Protein AF-A0A8B9Z9Q9-F1 (afdb_monomer_lite)

Radius of gyration: 29.56 Å; chains: 1; bounding box: 87×46×82 Å

InterPro domains:
  IPR001478 PDZ domain [PF00595] (10-84)
  IPR001478 PDZ domain [PS50106] (12-88)
  IPR001478 PDZ domain [SM00228] (15-88)
  IPR001781 Zinc finger, LIM-type [PF00412] (185-238)
  IPR001781 Zinc finger, LIM-type [PF00412] (244-293)
  IPR001781 Zinc finger, LIM-type [PS00478] (244-277)
  IPR001781 Zinc finger, LIM-type [PS50023] (183-241)
  IPR001781 Zinc finger, LIM-type [PS50023] (242-294)
  IPR001781 Zinc finger, LIM-type [SM00132] (184-235)
  IPR001781 Zinc finger, LIM-type [SM00132] (243-294)
  IPR036034 PDZ superfamily [G3DSA:2.30.42.10] (2-101)
  IPR036034 PDZ superfamily [SSF50156] (9-89)
  IPR050604 PDZ and LIM domain-containing [PTHR24214] (118-293)

Secondary structure (DSSP, 8-state):
-----EEEEEEESSSP-SEEEEEEGGGTEEEEEEEE-TTSHHHHTTPPTT-EEEEETTEE-TT--HHHHHHHHHH--SEEEEEEE----SS-PPPP-----------------------------S---GGGT-HHHHTT------B-EEEE-------S-GGGSSHHHHTTS----SSS-PPBBTTT-PBP-S--EEETTEEE-GGG-B-TTT--B-SSS--EEETTEEE-HHHHHHHHPPBPTTT--B--SEEEEETTEEEETTTSB-TTT--B--SSBEEEETTEEEES--

Foldseek 3Di:
DDDQDKDKFKQFAFDDQFFDWDDAVVRVGFIFTQDGHVVGRCVVRVNDHGKGFQDKPRHGRPHGGPVRSVVSQNVDGGMIMTITTDDPDPDDDDDDDDDDDDDDDDDDDDYDDDDDDDDDDDDDDPDDDPCVPDPVVVVVDDPDQFFKAKDWPPPPPPQVPPVPQPQQFPVQPDDPPDPDDQAAAPQPRDGDDGGWGDDPNHIHDQQRCAQPPPRDRPSHDGWDDDPNGIHDPVRVQLVPFFAAPQPRHGDHTMWMDTPNGIHHQQRQAAPVPSHRDHRAGWDDDPNHTHGPPD

Sequence (294 aa):
MGDMESYKVMLNGPAPWGFRLQGGKDFSMPLSISRLTPGGKAAQAGVGVGDWVLYIDGESTSSMTHIEAQNRIRACGDRLCLTLSRAQNHLGKPQKVSVLDPSPGAAMKTEPGLGPRTPPATPGPASRPPWAVDPSFAERYAPDKTSTVVSKHSQPATPTPMQNRSSIVQAAQQVPEGPGRTPLCYKCNKVIRGRYLVALGHYYHPEEFTCCQCRKVLDEGGFFEEKGSIFCPKCYDTRYAPSCAKCKKKITGEVMHALKMTWHVQCFTCAACKTPIRNRAFYMEEGQPYCERG

pLDDT: mean 71.25, std 22.67, range [23.67, 95.31]

Organism: NCBI:txid224669

Structure (mmCIF, N/CA/C/O backbone):
data_AF-A0A8B9Z9Q9-F1
#
_entry.id   AF-A0A8B9Z9Q9-F1
#
loop_
_atom_site.group_PDB
_atom_site.id
_atom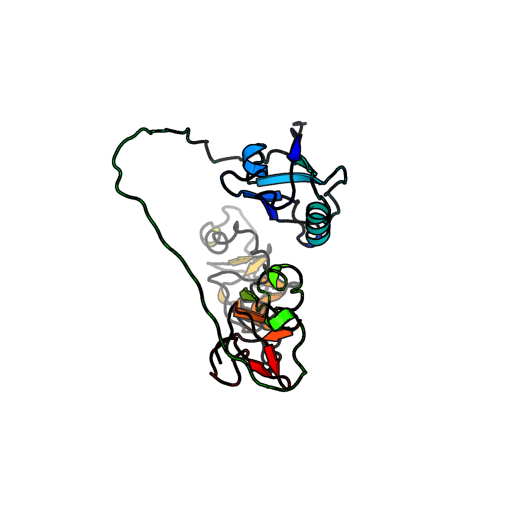_site.type_symbol
_atom_site.label_atom_id
_atom_site.label_alt_id
_atom_site.label_comp_id
_atom_site.label_asym_id
_atom_site.label_entity_id
_atom_site.label_seq_id
_atom_site.pdbx_PDB_ins_code
_atom_site.Cartn_x
_atom_site.Cartn_y
_atom_site.Cartn_z
_atom_site.occupancy
_atom_site.B_iso_or_equiv
_atom_site.auth_seq_id
_atom_site.auth_comp_id
_atom_site.auth_asym_id
_atom_site.auth_atom_id
_atom_site.pdbx_PDB_model_num
ATOM 1 N N . MET A 1 1 ? -3.752 23.718 -28.083 1.00 40.19 1 MET A N 1
ATOM 2 C CA . MET A 1 1 ? -3.800 23.474 -26.629 1.00 40.19 1 MET A CA 1
ATOM 3 C C . MET A 1 1 ? -5.231 23.090 -26.306 1.00 40.19 1 MET A C 1
ATOM 5 O O . MET A 1 1 ? -6.101 23.864 -26.659 1.00 40.19 1 MET A O 1
ATOM 9 N N . GLY A 1 2 ? -5.494 21.882 -25.804 1.00 45.91 2 GLY A N 1
ATOM 10 C CA . GLY A 1 2 ? -6.865 21.462 -25.492 1.00 45.91 2 GLY A CA 1
ATOM 11 C C . GLY A 1 2 ? -7.299 22.055 -24.157 1.00 45.91 2 GLY A C 1
ATOM 12 O O . GLY A 1 2 ? -6.654 21.786 -23.145 1.00 45.91 2 GLY A O 1
ATOM 13 N N . ASP A 1 3 ? -8.337 22.881 -24.166 1.00 52.62 3 ASP A N 1
ATOM 14 C CA . ASP A 1 3 ? -8.924 23.475 -22.971 1.00 52.62 3 ASP A CA 1
ATOM 15 C C . ASP A 1 3 ? -9.425 22.367 -22.032 1.00 52.62 3 ASP A C 1
ATOM 17 O O . ASP A 1 3 ? -10.285 21.562 -22.390 1.00 52.62 3 ASP A O 1
ATOM 21 N N . MET A 1 4 ? -8.858 22.284 -20.825 1.00 63.28 4 MET A N 1
ATOM 22 C CA . MET A 1 4 ? -9.420 21.451 -19.763 1.00 63.28 4 MET A CA 1
ATOM 23 C C . MET A 1 4 ? -10.774 22.044 -19.373 1.00 63.28 4 MET A C 1
ATOM 25 O O . MET A 1 4 ? -10.831 23.074 -18.700 1.00 63.28 4 MET A O 1
ATOM 29 N N . GLU A 1 5 ? -11.861 21.407 -19.800 1.00 79.19 5 GLU A N 1
ATOM 30 C CA . GLU A 1 5 ? -13.215 21.845 -19.472 1.00 79.19 5 GLU A CA 1
ATOM 31 C C . GLU A 1 5 ? -13.487 21.606 -17.978 1.00 79.19 5 GLU A C 1
ATOM 33 O O . GLU A 1 5 ? -13.833 20.507 -17.529 1.00 79.19 5 GLU A O 1
ATOM 38 N N . SER A 1 6 ? -13.255 22.654 -17.187 1.00 88.88 6 SER A N 1
ATOM 39 C CA . SER A 1 6 ? -13.612 22.676 -15.774 1.00 88.88 6 SER A CA 1
ATOM 40 C C . SER A 1 6 ? -15.068 23.096 -15.600 1.00 88.88 6 SER A C 1
ATOM 42 O O . SER A 1 6 ? -15.556 23.994 -16.285 1.00 88.88 6 SER A O 1
ATOM 44 N N . TYR A 1 7 ? -15.767 22.458 -14.671 1.00 91.31 7 TYR A N 1
ATOM 45 C CA . TYR A 1 7 ? -17.151 22.751 -14.341 1.00 91.31 7 TYR A CA 1
ATOM 46 C C . TYR A 1 7 ? -17.314 22.908 -12.829 1.00 91.31 7 TYR A C 1
ATOM 48 O O . TYR A 1 7 ? -16.598 22.306 -12.027 1.00 91.31 7 TYR A O 1
ATOM 56 N N . LYS A 1 8 ? -18.253 23.761 -12.428 1.00 92.56 8 LYS A N 1
ATOM 57 C CA . LYS A 1 8 ? -18.499 24.103 -11.027 1.00 92.56 8 LYS A CA 1
ATOM 58 C C . LYS A 1 8 ? -19.788 23.447 -10.554 1.00 92.56 8 LYS A C 1
ATOM 60 O O . LYS A 1 8 ? -20.816 23.571 -11.213 1.00 92.56 8 LYS A O 1
ATOM 65 N N . VAL A 1 9 ? -19.745 22.806 -9.392 1.00 93.56 9 VAL A N 1
ATOM 66 C CA . VAL A 1 9 ? -20.917 22.225 -8.729 1.00 93.56 9 VAL A CA 1
ATOM 67 C C . VAL A 1 9 ? -21.107 22.840 -7.351 1.00 93.56 9 VAL A C 1
ATOM 69 O O . VAL A 1 9 ? -20.148 23.098 -6.621 1.00 93.56 9 VAL A O 1
ATOM 72 N N . MET A 1 10 ? -22.366 23.070 -6.989 1.00 93.56 10 MET A N 1
ATOM 73 C CA . MET A 1 10 ? -22.757 23.483 -5.645 1.00 93.56 10 MET A CA 1
ATOM 74 C C . MET A 1 10 ? -23.620 22.391 -5.034 1.00 93.56 10 MET A C 1
ATOM 76 O O . MET A 1 10 ? -24.692 22.076 -5.547 1.00 93.56 10 MET A O 1
ATOM 80 N N . LEU A 1 11 ? -23.141 21.813 -3.939 1.00 92.25 11 LEU A N 1
ATOM 81 C CA . LEU A 1 11 ? -23.886 20.847 -3.149 1.00 92.25 11 LEU A CA 1
ATOM 82 C C . LEU A 1 11 ? -24.536 21.594 -1.988 1.00 92.25 11 LEU A C 1
ATOM 84 O O . LEU A 1 11 ? -23.838 22.241 -1.210 1.00 92.25 11 LEU A O 1
ATOM 88 N N . ASN A 1 12 ? -25.859 21.500 -1.881 1.00 91.19 12 ASN A N 1
ATOM 89 C CA . ASN A 1 12 ? -26.639 22.178 -0.847 1.00 91.19 12 ASN A CA 1
ATOM 90 C C . ASN A 1 12 ? -27.071 21.197 0.257 1.00 91.19 12 ASN A C 1
ATOM 92 O O . ASN A 1 12 ? -27.378 20.034 -0.015 1.00 91.19 12 ASN A O 1
ATOM 96 N N . GLY A 1 13 ? -27.149 21.692 1.489 1.00 88.06 13 GLY A N 1
ATOM 97 C CA . GLY A 1 13 ? -27.478 20.951 2.707 1.00 88.06 13 GLY A CA 1
ATOM 98 C C . GLY A 1 13 ? -26.240 20.414 3.435 1.00 88.06 13 GLY A C 1
ATOM 99 O O . GLY A 1 13 ? -25.170 20.368 2.848 1.00 88.06 13 GLY A O 1
ATOM 100 N N . PRO A 1 14 ? -26.367 19.956 4.689 1.00 88.19 14 PRO A N 1
ATOM 101 C CA . PRO A 1 14 ? -25.229 19.537 5.509 1.00 88.19 14 PRO A CA 1
ATOM 102 C C . PRO A 1 14 ? -24.546 18.269 4.984 1.00 88.19 14 PRO A C 1
ATOM 104 O O . PRO A 1 14 ? -25.145 17.491 4.239 1.00 88.19 14 PRO A O 1
ATOM 107 N N . ALA A 1 15 ? -23.309 17.996 5.403 1.00 84.69 15 ALA A N 1
ATOM 108 C CA . ALA A 1 15 ? -22.667 16.698 5.171 1.00 84.69 15 ALA A CA 1
ATOM 109 C C . ALA A 1 15 ? -23.578 15.521 5.627 1.00 84.69 15 ALA A C 1
ATOM 111 O O . ALA A 1 15 ? -24.349 15.678 6.574 1.00 84.69 15 ALA A O 1
ATOM 112 N N . PRO A 1 16 ? -23.516 14.330 4.994 1.00 90.06 16 PRO A N 1
ATOM 113 C CA . PRO A 1 16 ? -22.541 13.886 3.999 1.00 90.06 16 PRO A CA 1
ATOM 114 C C . PRO A 1 16 ? -22.845 14.359 2.570 1.00 90.06 16 PRO A C 1
ATOM 116 O O . PRO A 1 16 ? -23.989 14.395 2.111 1.00 90.06 16 PRO A O 1
ATOM 119 N N . TRP A 1 17 ? -21.771 14.658 1.837 1.00 92.00 17 TRP A N 1
ATOM 120 C CA . TRP A 1 17 ? -21.817 15.142 0.453 1.00 92.00 17 TRP A CA 1
ATOM 121 C C . TRP A 1 17 ? -21.962 14.027 -0.595 1.00 92.00 17 TRP A C 1
ATOM 123 O O . TRP A 1 17 ? -22.269 14.294 -1.754 1.00 92.00 17 TRP A O 1
ATOM 133 N N . GLY A 1 18 ? -21.784 12.764 -0.193 1.00 91.12 18 GLY A N 1
ATOM 134 C CA . GLY A 1 18 ? -22.018 11.603 -1.058 1.00 91.12 18 GLY A CA 1
ATOM 135 C C . GLY A 1 18 ? -20.891 11.298 -2.048 1.00 91.12 18 GLY A C 1
ATOM 136 O O . GLY A 1 18 ? -21.155 10.727 -3.103 1.00 91.12 18 GLY A O 1
ATOM 137 N N . PHE A 1 19 ? -19.647 11.661 -1.726 1.00 93.31 19 PHE A N 1
ATOM 138 C CA . PHE A 1 19 ? -18.464 11.311 -2.514 1.00 93.31 19 PHE A CA 1
ATOM 139 C C . PHE A 1 19 ? -17.268 10.968 -1.620 1.00 93.31 19 PHE A C 1
ATOM 141 O O . PHE A 1 19 ? -17.212 11.364 -0.455 1.00 93.31 19 PHE A O 1
ATOM 148 N N . ARG A 1 20 ? -16.295 10.239 -2.173 1.00 91.12 20 ARG A N 1
ATOM 149 C CA . ARG A 1 20 ? -15.019 9.932 -1.519 1.00 91.12 20 ARG A CA 1
ATOM 150 C C . ARG A 1 20 ? -13.868 10.563 -2.286 1.00 91.12 20 ARG A C 1
ATOM 152 O O . ARG A 1 20 ? -13.672 10.268 -3.463 1.00 91.12 20 ARG A O 1
ATOM 159 N N . LEU A 1 21 ? -13.077 11.362 -1.587 1.00 93.31 21 LEU A N 1
ATOM 160 C CA . LEU A 1 21 ? -11.879 12.001 -2.119 1.00 93.31 21 LEU A CA 1
ATOM 161 C C . LEU A 1 21 ? -10.673 11.046 -2.091 1.00 93.31 21 LEU A C 1
ATOM 163 O O . LEU A 1 21 ? -10.526 10.252 -1.159 1.00 93.31 21 LEU A O 1
ATOM 167 N N . GLN A 1 22 ? -9.802 11.149 -3.088 1.00 90.94 22 GLN A N 1
ATOM 168 C CA . GLN A 1 22 ? -8.505 10.476 -3.180 1.00 90.94 22 GLN A CA 1
ATOM 169 C C . GLN A 1 22 ? -7.445 11.467 -3.674 1.00 90.94 22 GLN A C 1
ATOM 171 O O . GLN A 1 22 ? -7.780 12.463 -4.306 1.00 90.94 22 GLN A O 1
ATOM 176 N N . GLY A 1 23 ? -6.172 11.186 -3.394 1.00 92.56 23 GLY A N 1
ATOM 177 C CA . GLY A 1 23 ? -5.051 12.030 -3.805 1.00 92.56 23 GLY A CA 1
ATOM 178 C C . GLY A 1 23 ? -4.790 13.163 -2.818 1.00 92.56 23 GLY A C 1
ATOM 179 O O . GLY A 1 23 ? -5.320 13.153 -1.709 1.00 92.56 23 GLY A O 1
ATOM 180 N N . GLY A 1 24 ? -3.957 14.114 -3.212 1.00 90.56 24 GLY A N 1
ATOM 181 C CA . GLY A 1 24 ? -3.396 15.143 -2.342 1.00 90.56 24 GLY A CA 1
ATOM 182 C C . GLY A 1 24 ? -1.895 15.275 -2.569 1.00 90.56 24 GLY A C 1
ATOM 183 O O . GLY A 1 24 ? -1.233 14.342 -3.037 1.00 90.56 24 GLY A O 1
ATOM 184 N N . LYS A 1 25 ? -1.346 16.440 -2.224 1.00 86.12 25 LYS A N 1
ATOM 185 C CA . LYS A 1 25 ? 0.089 16.725 -2.357 1.00 86.12 25 LYS A CA 1
ATOM 186 C C . LYS A 1 25 ? 0.967 15.733 -1.587 1.00 86.12 25 LYS A C 1
ATOM 188 O O . LYS A 1 25 ? 2.003 15.310 -2.086 1.00 86.12 25 LYS A O 1
ATOM 193 N N . ASP A 1 26 ? 0.517 15.317 -0.410 1.00 87.31 26 ASP A N 1
ATOM 194 C CA . ASP A 1 26 ? 1.119 14.284 0.442 1.00 87.31 26 ASP A CA 1
ATOM 195 C C . ASP A 1 26 ? 1.157 12.893 -0.210 1.00 87.31 26 ASP A C 1
ATOM 197 O O . ASP A 1 26 ? 2.010 12.076 0.127 1.00 87.31 26 ASP A O 1
ATOM 201 N N . PHE A 1 27 ? 0.293 12.646 -1.194 1.00 84.62 27 PHE A N 1
ATOM 202 C CA . PHE A 1 27 ? 0.269 11.417 -1.988 1.00 84.62 27 PHE A CA 1
ATOM 203 C C . PHE A 1 27 ? 0.890 11.580 -3.378 1.00 84.62 27 PHE A C 1
ATOM 205 O O . PHE A 1 27 ? 0.876 10.629 -4.155 1.00 84.62 27 PHE A O 1
ATOM 212 N N . SER A 1 28 ? 1.426 12.764 -3.708 1.00 86.69 28 SER A N 1
ATOM 213 C CA . SER A 1 28 ? 1.933 13.096 -5.050 1.00 86.69 28 SER A CA 1
ATOM 214 C C . SER A 1 28 ? 0.935 12.766 -6.175 1.00 86.69 28 SER A C 1
ATOM 216 O O . SER A 1 28 ? 1.322 12.384 -7.277 1.00 86.69 28 SER A O 1
ATOM 218 N N . MET A 1 29 ? -0.366 12.886 -5.892 1.00 83.12 29 MET A N 1
ATOM 219 C CA . MET A 1 29 ? -1.463 12.600 -6.820 1.00 83.12 29 MET A CA 1
ATOM 220 C C . MET A 1 29 ? -2.453 13.770 -6.817 1.00 83.12 29 MET A C 1
ATOM 222 O O . MET A 1 29 ? -2.698 14.337 -5.750 1.00 83.12 29 MET A O 1
ATOM 226 N N . PRO A 1 30 ? -3.069 14.124 -7.959 1.00 86.56 30 PRO A N 1
ATOM 227 C CA . PRO A 1 30 ? -4.103 15.151 -7.977 1.00 86.56 30 PRO A CA 1
ATOM 228 C C . PRO A 1 30 ? -5.304 14.720 -7.129 1.00 86.56 30 PRO A C 1
ATOM 230 O O . PRO A 1 30 ? -5.651 13.535 -7.060 1.00 86.56 30 PRO A O 1
ATOM 233 N N . LEU A 1 31 ? -5.946 15.691 -6.482 1.00 92.06 31 LEU A N 1
ATOM 234 C CA . LEU A 1 31 ? -7.174 15.441 -5.737 1.00 92.06 31 LEU A CA 1
ATOM 235 C C . LEU A 1 31 ? -8.280 15.045 -6.716 1.00 92.06 31 LEU A C 1
ATOM 237 O O . LEU A 1 31 ? -8.526 15.742 -7.694 1.00 92.06 31 LEU A O 1
ATOM 241 N N . SER A 1 32 ? -8.923 13.906 -6.479 1.00 93.00 32 SER A N 1
ATOM 242 C CA . SER A 1 32 ? -9.916 13.333 -7.391 1.00 93.00 32 SER A CA 1
ATOM 243 C C . SER A 1 32 ? -11.038 12.596 -6.664 1.00 93.00 32 SER A C 1
ATOM 245 O O . SER A 1 32 ? -10.906 12.173 -5.509 1.00 93.00 32 SER A O 1
ATOM 247 N N . ILE A 1 33 ? -12.172 12.444 -7.345 1.00 93.12 33 ILE A N 1
ATOM 248 C CA . ILE A 1 33 ? -13.343 11.735 -6.832 1.00 93.12 33 ILE A CA 1
ATOM 249 C C . ILE A 1 33 ? -13.178 10.232 -7.072 1.00 93.12 33 ILE A C 1
ATOM 251 O O . ILE A 1 33 ? -13.355 9.737 -8.176 1.00 93.12 33 ILE A O 1
ATOM 255 N N . SER A 1 34 ? -12.868 9.475 -6.024 1.00 90.75 34 SER A N 1
ATOM 256 C CA . SER A 1 34 ? -12.667 8.020 -6.121 1.00 90.75 34 SER A CA 1
ATOM 257 C C . SER A 1 34 ? -13.965 7.215 -6.175 1.00 90.75 34 SER A C 1
ATOM 259 O O . SER A 1 34 ? -14.005 6.142 -6.774 1.00 90.75 34 SER A O 1
ATOM 261 N N . ARG A 1 35 ? -15.024 7.690 -5.505 1.00 86.19 35 ARG A N 1
ATOM 262 C CA . ARG A 1 35 ? -16.334 7.026 -5.435 1.00 86.19 35 ARG A CA 1
ATOM 263 C C . ARG A 1 35 ? -17.444 8.035 -5.213 1.00 86.19 35 ARG A C 1
ATOM 265 O O . ARG A 1 35 ? -17.233 9.054 -4.558 1.00 86.19 35 ARG A O 1
ATOM 272 N N . LEU A 1 36 ? -18.635 7.670 -5.668 1.00 91.62 36 LEU A N 1
ATOM 273 C CA . LEU A 1 36 ? -19.879 8.381 -5.411 1.00 91.62 36 LEU A CA 1
ATOM 274 C C . LEU A 1 36 ? -20.880 7.448 -4.744 1.00 91.62 36 LEU A C 1
ATOM 276 O O . LEU A 1 36 ? -20.934 6.258 -5.057 1.00 91.62 36 LEU A O 1
ATOM 280 N N . THR A 1 37 ? -21.668 7.997 -3.829 1.00 89.62 37 THR A N 1
ATOM 281 C CA . THR A 1 37 ? -22.819 7.305 -3.254 1.00 89.62 37 THR A CA 1
ATOM 282 C C . THR A 1 37 ? -23.992 7.434 -4.229 1.00 89.62 37 THR A C 1
ATOM 284 O O . THR A 1 37 ? -24.372 8.568 -4.543 1.00 89.62 37 THR A O 1
ATOM 287 N N . PRO A 1 38 ? -24.586 6.324 -4.711 1.00 89.50 38 PRO A N 1
ATOM 288 C CA . PRO A 1 38 ? -25.772 6.376 -5.563 1.00 89.50 38 PRO A CA 1
ATOM 289 C C . PRO A 1 38 ? -26.899 7.171 -4.895 1.00 89.50 38 PRO A C 1
ATOM 291 O O . PRO A 1 38 ? -27.174 6.981 -3.713 1.00 89.50 38 PRO A O 1
ATOM 294 N N . GLY A 1 39 ? -27.511 8.101 -5.633 1.00 86.75 39 GLY A N 1
ATOM 295 C CA . GLY A 1 39 ? -28.548 8.995 -5.102 1.00 86.75 39 GLY A CA 1
ATOM 296 C C . GLY A 1 39 ? -28.053 10.071 -4.122 1.00 86.75 39 GLY A C 1
ATOM 297 O O . GLY A 1 39 ? -28.865 10.828 -3.603 1.00 86.75 39 GLY A O 1
ATOM 298 N N . GLY A 1 40 ? -26.744 10.170 -3.861 1.00 89.44 40 GLY A N 1
ATOM 299 C CA . GLY A 1 40 ? -26.163 11.210 -3.009 1.00 89.44 40 GLY A CA 1
ATOM 300 C C . GLY A 1 40 ? -26.075 12.576 -3.696 1.00 89.44 40 GLY A C 1
ATOM 301 O O . GLY A 1 40 ? -26.134 12.671 -4.921 1.00 89.44 40 GLY A O 1
ATOM 302 N N . LYS A 1 41 ? -25.854 13.637 -2.907 1.00 92.38 41 LYS A N 1
ATOM 303 C CA . LYS A 1 41 ? -25.800 15.032 -3.392 1.00 92.38 41 LYS A CA 1
ATOM 304 C C . LYS A 1 41 ? -24.811 15.225 -4.541 1.00 92.38 41 LYS A C 1
ATOM 306 O O . LYS A 1 41 ? -25.165 15.809 -5.556 1.00 92.38 41 LYS A O 1
ATOM 311 N N . ALA A 1 42 ? -23.593 14.701 -4.411 1.00 92.38 42 ALA A N 1
ATOM 312 C CA . ALA A 1 42 ? -22.590 14.789 -5.469 1.00 92.38 42 ALA A CA 1
ATOM 313 C C . ALA A 1 42 ? -23.015 14.069 -6.759 1.00 92.38 42 ALA A C 1
ATOM 315 O O . ALA A 1 42 ? -22.852 14.622 -7.841 1.00 92.38 42 ALA A O 1
ATOM 316 N N . ALA A 1 43 ? -23.619 12.881 -6.654 1.00 90.31 43 ALA A N 1
ATOM 317 C CA . ALA A 1 43 ? -24.122 12.155 -7.821 1.00 90.31 43 ALA A CA 1
ATOM 318 C C . ALA A 1 43 ? -25.281 12.907 -8.504 1.00 90.31 43 ALA A C 1
ATOM 320 O O . ALA A 1 43 ? -25.308 13.019 -9.725 1.00 90.31 43 ALA A O 1
ATOM 321 N N . GLN A 1 44 ? -26.204 13.472 -7.718 1.00 90.31 44 GLN A N 1
ATOM 322 C CA . GLN A 1 44 ? -27.310 14.299 -8.220 1.00 90.31 44 GLN A CA 1
ATOM 323 C C . GLN A 1 44 ? -26.826 15.610 -8.854 1.00 90.31 44 GLN A C 1
ATOM 325 O O . GLN A 1 44 ? -27.430 16.088 -9.808 1.00 90.31 44 GLN A O 1
ATOM 330 N N . ALA A 1 45 ? -25.715 16.164 -8.367 1.00 89.94 45 ALA A N 1
ATOM 331 C CA . ALA A 1 45 ? -25.070 17.344 -8.936 1.00 89.94 45 ALA A CA 1
ATOM 332 C C . ALA A 1 45 ? -24.219 17.045 -10.184 1.00 89.94 45 ALA A C 1
ATOM 334 O O . ALA A 1 45 ? -23.558 17.943 -10.701 1.00 89.94 45 ALA A O 1
ATOM 335 N N . GLY A 1 46 ? -24.213 15.797 -10.667 1.00 87.75 46 GLY A N 1
ATOM 336 C CA . GLY A 1 46 ? -23.499 15.408 -11.881 1.00 87.75 46 GLY A CA 1
ATOM 337 C C . GLY A 1 46 ? -21.988 15.260 -11.710 1.00 87.75 46 GLY A C 1
ATOM 338 O O . GLY A 1 46 ? -21.277 15.227 -12.712 1.00 87.75 46 GLY A O 1
ATOM 339 N N . VAL A 1 47 ? -21.497 15.153 -10.470 1.00 92.38 47 VAL A N 1
ATOM 340 C CA . VAL A 1 47 ? -20.095 14.807 -10.203 1.00 92.38 47 VAL A CA 1
ATOM 341 C C . VAL A 1 47 ? -19.819 13.413 -10.760 1.00 92.38 47 VAL A C 1
ATOM 343 O O . VAL A 1 47 ? -20.624 12.502 -10.567 1.00 92.38 47 VAL A O 1
ATOM 346 N N . GLY A 1 48 ? -18.691 13.233 -11.443 1.00 88.50 48 GLY A N 1
ATOM 347 C CA . GLY A 1 48 ? -18.227 11.951 -11.960 1.00 88.50 48 GLY A CA 1
ATOM 348 C C . GLY A 1 48 ? -17.173 11.296 -11.066 1.00 88.50 48 GLY A C 1
ATOM 349 O O . GLY A 1 48 ? -16.407 11.960 -10.367 1.00 88.50 48 GLY A O 1
ATOM 350 N N . VAL A 1 49 ? -17.107 9.962 -11.099 1.00 91.69 49 VAL A N 1
ATOM 351 C CA . VAL A 1 49 ? -15.952 9.232 -10.554 1.00 91.69 49 VAL A CA 1
ATOM 352 C C . VAL A 1 49 ? -14.764 9.437 -11.492 1.00 91.69 49 VAL A C 1
ATOM 354 O O . VAL A 1 49 ? -14.884 9.242 -12.697 1.00 91.69 49 VAL A O 1
ATOM 357 N N . GLY A 1 50 ? -13.618 9.800 -10.927 1.00 87.31 50 GLY A N 1
ATOM 358 C CA . GLY A 1 50 ? -12.391 10.128 -11.644 1.00 87.31 50 GLY A CA 1
ATOM 359 C C . GLY A 1 50 ? -12.166 11.627 -11.823 1.00 87.31 50 GLY A C 1
ATOM 360 O O . GLY A 1 50 ? -11.034 12.013 -12.091 1.00 87.31 50 GLY A O 1
ATOM 361 N N . ASP A 1 51 ? -13.184 12.467 -11.618 1.00 91.56 51 ASP A N 1
ATOM 362 C CA . ASP A 1 51 ? -13.058 13.913 -11.810 1.00 91.56 51 ASP A CA 1
ATOM 363 C C . ASP A 1 51 ? -12.030 14.527 -10.864 1.00 91.56 51 ASP A C 1
ATOM 365 O O . ASP A 1 51 ? -11.947 14.172 -9.683 1.00 91.56 51 ASP A O 1
ATOM 369 N N . TRP A 1 52 ? -11.238 15.454 -11.398 1.00 93.00 52 TRP A N 1
ATOM 370 C CA . TRP A 1 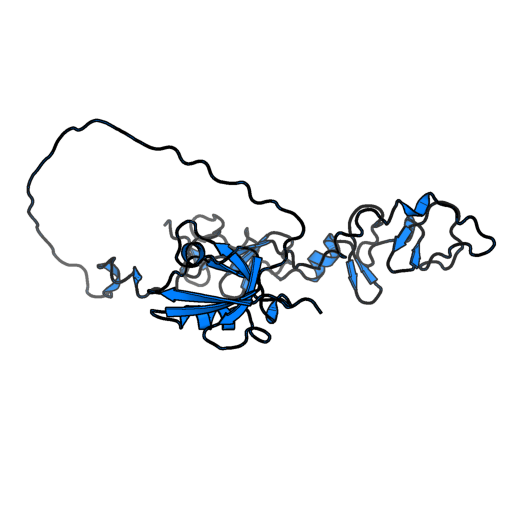52 ? -10.177 16.123 -10.656 1.00 93.00 52 TRP A CA 1
ATOM 371 C C . TRP A 1 52 ? -10.739 17.338 -9.945 1.00 93.00 52 TRP A C 1
ATOM 373 O O . TRP A 1 52 ? -11.341 18.206 -10.570 1.00 93.00 52 TRP A O 1
ATOM 383 N N . VAL A 1 53 ? -10.524 17.418 -8.639 1.00 94.62 53 VAL A N 1
ATOM 384 C CA . VAL A 1 53 ? -10.923 18.560 -7.826 1.00 94.62 53 VAL A CA 1
ATOM 385 C C . VAL A 1 53 ? -9.853 19.625 -7.960 1.00 94.62 53 VAL A C 1
ATOM 387 O O . VAL A 1 53 ? -8.746 19.432 -7.467 1.00 94.62 53 VAL A O 1
ATOM 390 N N . LEU A 1 54 ? -10.184 20.734 -8.620 1.00 93.12 54 LEU A N 1
ATOM 391 C CA . LEU A 1 54 ? -9.292 21.875 -8.832 1.00 93.12 54 LEU A CA 1
ATOM 392 C C . LEU A 1 54 ? -9.445 22.936 -7.738 1.00 93.12 54 LEU A C 1
ATOM 394 O O . LEU A 1 54 ? -8.460 23.547 -7.331 1.00 93.12 54 LEU A O 1
ATOM 398 N N . TYR A 1 55 ? -10.676 23.150 -7.261 1.00 94.38 55 TYR A N 1
ATOM 399 C CA . TYR A 1 55 ? -10.958 24.101 -6.186 1.00 94.38 55 TYR A CA 1
ATOM 400 C C . TYR A 1 55 ? -11.997 23.557 -5.206 1.00 94.38 55 TYR A C 1
ATOM 402 O O . TYR A 1 55 ? -12.988 22.949 -5.619 1.00 94.38 55 TYR A O 1
ATOM 410 N N . ILE A 1 56 ? -11.789 23.823 -3.916 1.00 95.12 56 ILE A N 1
ATOM 411 C CA . ILE A 1 56 ? -12.732 23.546 -2.826 1.00 95.12 56 ILE A CA 1
ATOM 412 C C . ILE A 1 56 ? -13.089 24.887 -2.188 1.00 95.12 56 ILE 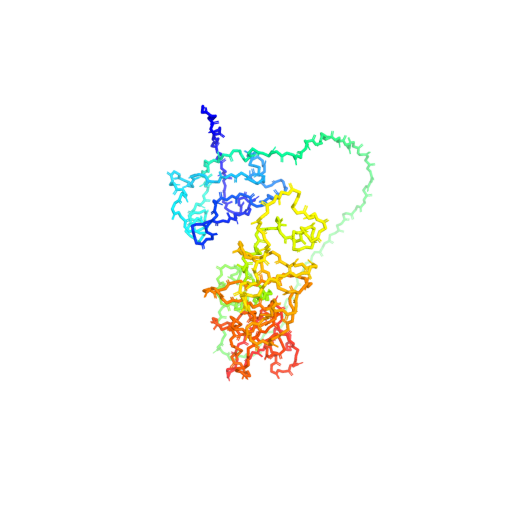A C 1
ATOM 414 O O . ILE A 1 56 ? -12.223 25.576 -1.665 1.00 95.12 56 ILE A O 1
ATOM 418 N N . ASP A 1 57 ? -14.358 25.269 -2.278 1.00 90.25 57 ASP A N 1
ATOM 419 C CA . ASP A 1 57 ? -14.908 26.535 -1.775 1.00 90.25 57 ASP A CA 1
ATOM 420 C C . ASP A 1 57 ? -14.138 27.794 -2.222 1.00 90.25 57 ASP A C 1
ATOM 422 O O . ASP A 1 57 ? -14.009 28.776 -1.500 1.00 90.25 57 ASP A O 1
ATOM 426 N N . GLY A 1 58 ? -13.608 27.757 -3.450 1.00 85.81 58 GLY A N 1
ATOM 427 C CA . GLY A 1 58 ? -12.828 28.849 -4.042 1.00 85.81 58 GLY A CA 1
ATOM 428 C C . GLY A 1 58 ? -11.321 28.783 -3.779 1.00 85.81 58 GLY A C 1
ATOM 429 O O . GLY A 1 58 ? -10.575 29.526 -4.412 1.00 85.81 58 GLY A O 1
ATOM 430 N N . GLU A 1 59 ? -10.844 27.866 -2.935 1.00 88.81 59 GLU A N 1
ATOM 431 C CA . GLU A 1 59 ? -9.412 27.650 -2.716 1.00 88.81 59 GLU A CA 1
ATOM 432 C C . GLU A 1 59 ? -8.842 26.598 -3.666 1.00 88.81 59 GLU A C 1
ATOM 434 O O . GLU A 1 59 ? -9.430 25.533 -3.858 1.00 88.81 59 GLU A O 1
ATOM 439 N N . SER A 1 60 ? -7.682 26.897 -4.255 1.00 90.69 60 SER A N 1
ATOM 440 C CA . SER A 1 60 ? -6.980 25.990 -5.168 1.00 90.69 60 SER A CA 1
ATOM 441 C C . SER A 1 60 ? -6.457 24.762 -4.431 1.00 90.69 60 SER A C 1
ATOM 443 O O . SER A 1 60 ? -5.730 24.876 -3.446 1.00 90.69 60 SER A O 1
ATOM 445 N N . THR A 1 61 ? -6.737 23.582 -4.971 1.00 91.94 61 THR A N 1
ATOM 446 C CA . THR A 1 61 ? -6.307 22.297 -4.405 1.00 91.94 61 THR A CA 1
ATOM 447 C C . THR A 1 61 ? -4.907 21.864 -4.839 1.00 91.94 61 THR A C 1
ATOM 449 O O . THR A 1 61 ? -4.388 20.879 -4.318 1.00 91.94 61 THR A O 1
ATOM 452 N N . SER A 1 62 ? -4.273 22.588 -5.768 1.00 86.12 62 SER A N 1
ATOM 453 C CA . SER A 1 62 ? -2.977 22.233 -6.375 1.00 86.12 62 SER A CA 1
ATOM 454 C C . SER A 1 62 ? -1.856 21.961 -5.365 1.00 86.12 62 SER A C 1
ATOM 456 O O . SER A 1 62 ? -1.011 21.096 -5.590 1.00 86.12 62 SER A O 1
ATOM 458 N N . SER A 1 63 ? -1.845 22.682 -4.243 1.00 85.25 63 SER A N 1
ATOM 459 C CA . SER A 1 63 ? -0.860 22.535 -3.171 1.00 85.25 63 SER A CA 1
ATOM 460 C C . SER A 1 63 ? -1.421 21.906 -1.893 1.00 85.25 63 SER A C 1
ATOM 462 O O . SER A 1 63 ? -0.657 21.728 -0.944 1.00 85.25 63 SER A O 1
ATOM 464 N N . MET A 1 64 ? -2.709 21.550 -1.868 1.00 88.88 64 MET A N 1
ATOM 465 C CA . MET A 1 64 ? -3.370 21.016 -0.680 1.00 88.88 64 MET A CA 1
ATOM 466 C C . MET A 1 64 ? -3.014 19.545 -0.453 1.00 88.88 64 MET A C 1
ATOM 468 O O . MET A 1 64 ? -3.034 18.710 -1.364 1.00 88.88 64 MET A O 1
ATOM 472 N N . THR A 1 65 ? -2.722 19.205 0.795 1.00 91.12 65 THR A N 1
ATOM 473 C CA . THR A 1 65 ? -2.652 17.819 1.262 1.00 91.12 65 THR A CA 1
ATOM 474 C C . THR A 1 65 ? -4.049 17.208 1.338 1.00 91.12 65 THR A C 1
ATOM 476 O O . THR A 1 65 ? -5.070 17.899 1.398 1.00 91.12 65 THR A O 1
ATOM 479 N N . HIS A 1 66 ? -4.113 15.884 1.376 1.00 88.69 66 HIS A N 1
ATOM 480 C CA . HIS A 1 66 ? -5.355 15.145 1.532 1.00 88.69 66 HIS A CA 1
ATOM 481 C C . HIS A 1 66 ? -6.110 15.546 2.799 1.00 88.69 66 HIS A C 1
ATOM 483 O O . HIS A 1 66 ? -7.329 15.714 2.770 1.00 88.69 66 HIS A O 1
ATOM 489 N N . ILE A 1 67 ? -5.384 15.716 3.909 1.00 90.19 67 ILE A N 1
ATOM 490 C CA . ILE A 1 67 ? -5.957 16.129 5.192 1.00 90.19 67 ILE A CA 1
ATOM 491 C C . ILE A 1 67 ? -6.542 17.540 5.099 1.00 90.19 67 ILE A C 1
ATOM 493 O O . ILE A 1 67 ? -7.663 17.756 5.553 1.00 90.19 67 ILE A O 1
ATOM 497 N N . GLU A 1 68 ? -5.840 18.486 4.472 1.00 90.62 68 GLU A N 1
ATOM 498 C CA . GLU A 1 68 ? -6.331 19.860 4.308 1.00 90.62 68 GLU A CA 1
ATOM 499 C C . GLU A 1 68 ? -7.590 19.896 3.445 1.00 90.62 68 GLU A C 1
ATOM 501 O O . GLU A 1 68 ? -8.572 20.541 3.811 1.00 90.62 68 GLU A O 1
ATOM 506 N N . ALA A 1 69 ? -7.603 19.143 2.343 1.00 92.75 69 ALA A N 1
ATOM 507 C CA . ALA A 1 69 ? -8.765 19.045 1.471 1.00 92.75 69 ALA A CA 1
ATOM 508 C C . ALA A 1 69 ? -9.977 18.442 2.200 1.00 92.75 69 ALA A C 1
ATOM 510 O O . ALA A 1 69 ? -11.085 18.972 2.108 1.00 92.75 69 ALA A O 1
ATOM 511 N N . GLN A 1 70 ? -9.778 17.377 2.986 1.00 91.69 70 GLN A N 1
ATOM 512 C CA . GLN A 1 70 ? -10.847 16.810 3.811 1.00 91.69 70 GLN A CA 1
ATOM 513 C C . GLN A 1 70 ? -11.343 17.790 4.877 1.00 91.69 70 GLN A C 1
ATOM 515 O O . GLN A 1 70 ? -12.553 17.912 5.061 1.00 91.69 70 GLN A O 1
ATOM 520 N N . ASN A 1 71 ? -10.438 18.477 5.574 1.00 91.31 71 ASN A N 1
ATOM 521 C CA . ASN A 1 71 ? -10.799 19.437 6.614 1.00 91.31 71 ASN A CA 1
ATOM 522 C C . ASN A 1 71 ? -11.599 20.604 6.033 1.00 91.31 71 ASN A C 1
ATOM 524 O O . ASN A 1 71 ? -12.611 20.980 6.615 1.00 91.31 71 ASN A O 1
ATOM 528 N N . ARG A 1 72 ? -11.223 21.105 4.850 1.00 91.00 72 ARG A N 1
ATOM 529 C CA . ARG A 1 72 ? -11.994 22.128 4.132 1.00 91.00 72 ARG A CA 1
ATOM 530 C C . ARG A 1 72 ? -13.394 21.650 3.763 1.00 91.00 72 ARG A C 1
ATOM 532 O O . ARG A 1 72 ? -14.360 22.330 4.074 1.00 91.00 72 ARG A O 1
ATOM 539 N N . ILE A 1 73 ? -13.523 20.450 3.197 1.00 92.25 73 ILE A N 1
ATOM 540 C CA . ILE A 1 73 ? -14.831 19.870 2.837 1.00 92.25 73 ILE A CA 1
ATOM 541 C C . ILE A 1 73 ? -15.728 19.655 4.067 1.00 92.25 73 ILE A C 1
ATOM 543 O O . ILE A 1 73 ? -16.950 19.768 3.969 1.00 92.25 73 ILE A O 1
ATOM 547 N N . ARG A 1 74 ? -15.142 19.313 5.220 1.00 86.88 74 ARG A N 1
ATOM 548 C CA . ARG A 1 74 ? -15.872 19.144 6.488 1.00 86.88 74 ARG A CA 1
ATOM 549 C C . ARG A 1 74 ? -16.233 20.474 7.147 1.00 86.88 74 ARG A C 1
ATOM 551 O O . ARG A 1 74 ? -17.231 20.523 7.853 1.00 86.88 74 ARG A O 1
ATOM 558 N N . ALA A 1 75 ? -15.427 21.514 6.942 1.00 87.75 75 ALA A N 1
ATOM 559 C CA . ALA A 1 75 ? -15.705 22.860 7.435 1.00 87.75 75 ALA A CA 1
ATOM 560 C C . ALA A 1 75 ? -16.885 23.512 6.696 1.00 87.75 75 ALA A C 1
ATOM 562 O O . ALA A 1 75 ? -17.540 24.394 7.247 1.00 87.75 75 ALA A O 1
ATOM 563 N N . CYS A 1 76 ? -17.188 23.059 5.476 1.00 86.44 76 CYS A N 1
ATOM 564 C CA . CYS A 1 76 ? -18.417 23.421 4.785 1.00 86.44 76 CYS A CA 1
ATOM 565 C C . CYS A 1 76 ? -19.630 22.877 5.558 1.00 86.44 76 CYS A C 1
ATOM 567 O O . CYS A 1 76 ? -19.812 21.665 5.669 1.00 86.44 76 CYS A O 1
ATOM 569 N N . GLY A 1 77 ? -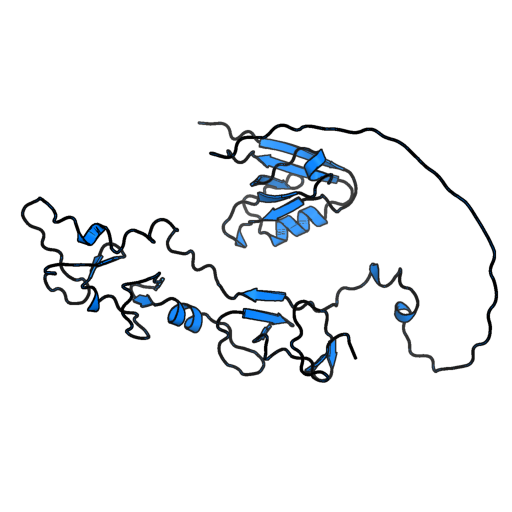20.447 23.788 6.093 1.00 85.81 77 GLY A N 1
ATOM 570 C CA . GLY A 1 77 ? -21.693 23.470 6.792 1.00 85.81 77 GLY A CA 1
ATOM 571 C C . GLY A 1 77 ? -22.803 23.119 5.807 1.00 85.81 77 GLY A C 1
ATOM 572 O O . GLY A 1 77 ? -22.904 21.984 5.358 1.00 85.81 77 GLY A O 1
ATOM 573 N N . ASP A 1 78 ? -23.615 24.106 5.434 1.00 90.12 78 ASP A N 1
ATOM 574 C CA . ASP A 1 78 ? -24.818 23.889 4.617 1.00 90.12 78 ASP A CA 1
ATOM 575 C C . ASP A 1 78 ? -24.585 23.952 3.108 1.00 90.12 78 ASP A C 1
ATOM 577 O O . ASP A 1 78 ? -25.504 23.714 2.321 1.00 90.12 78 ASP A O 1
ATOM 581 N N . ARG A 1 79 ? -23.375 24.304 2.670 1.00 91.50 79 ARG A N 1
ATOM 582 C CA . ARG A 1 79 ? -23.056 24.376 1.247 1.00 91.50 79 ARG A CA 1
ATOM 583 C C . ARG A 1 79 ? -21.593 24.071 0.990 1.00 91.50 79 ARG A C 1
ATOM 585 O O . ARG A 1 79 ? -20.723 24.636 1.642 1.00 91.50 79 ARG A O 1
ATOM 592 N N . LEU A 1 80 ? -21.342 23.227 -0.003 1.00 93.94 80 LEU A N 1
ATOM 593 C CA . LEU A 1 80 ? -20.009 22.920 -0.504 1.00 93.94 80 LEU A CA 1
ATOM 594 C C . LEU A 1 80 ? -19.933 23.272 -1.987 1.00 93.94 80 LEU A C 1
ATOM 596 O O . LEU A 1 80 ? -20.702 22.761 -2.803 1.00 93.94 80 LEU A O 1
ATOM 600 N N . CYS A 1 81 ? -18.977 24.123 -2.338 1.00 94.75 81 CYS A N 1
ATOM 601 C CA . CYS A 1 81 ? -18.679 24.474 -3.715 1.00 94.75 81 CYS A CA 1
ATOM 602 C C . CYS A 1 81 ? -17.428 23.728 -4.190 1.00 94.75 81 CYS A C 1
ATOM 604 O O . CYS A 1 81 ? -16.375 23.834 -3.567 1.00 94.75 81 CYS A O 1
ATOM 606 N N . LEU A 1 82 ? -17.515 23.012 -5.311 1.00 95.31 82 LEU A N 1
ATOM 607 C CA . LEU A 1 82 ? -16.369 22.346 -5.931 1.00 95.31 82 LEU A CA 1
ATOM 608 C C . LEU A 1 82 ? -16.221 22.809 -7.377 1.00 95.31 82 LEU A C 1
ATOM 610 O O . LEU A 1 82 ? -17.201 22.853 -8.120 1.00 95.31 82 LEU A O 1
ATOM 614 N N . THR A 1 83 ? -14.991 23.100 -7.785 1.00 94.12 83 THR A N 1
ATOM 615 C CA . THR A 1 83 ? -14.638 23.244 -9.201 1.00 94.12 83 THR A CA 1
ATOM 616 C C . THR A 1 83 ? -13.869 22.003 -9.610 1.00 94.12 83 THR A C 1
ATOM 618 O O . THR A 1 83 ? -12.824 21.693 -9.033 1.00 94.12 83 THR A O 1
ATOM 621 N N . LEU A 1 84 ? -14.411 21.281 -10.581 1.00 94.06 84 LEU A N 1
ATOM 622 C CA . LEU A 1 84 ? -13.944 19.978 -11.022 1.00 94.06 84 LEU A CA 1
ATOM 623 C C . LEU A 1 84 ? -13.505 20.046 -12.484 1.00 94.06 84 LEU A C 1
ATOM 625 O O . LEU A 1 84 ? -14.004 20.871 -13.238 1.00 94.06 84 LEU A O 1
ATOM 629 N N . SER A 1 85 ? -12.609 19.163 -12.903 1.00 91.88 85 SER A N 1
ATOM 630 C CA . SER A 1 85 ? -12.295 18.928 -14.312 1.00 91.88 85 SER A CA 1
ATOM 631 C C . SER A 1 85 ? -12.634 17.490 -14.670 1.00 91.88 85 SER A C 1
ATOM 633 O O . SER A 1 85 ? -12.318 16.567 -13.910 1.00 91.88 85 SER A O 1
ATOM 635 N N . ARG A 1 86 ? -13.294 17.308 -15.818 1.00 88.50 86 ARG A N 1
ATOM 636 C CA . ARG A 1 86 ? -13.621 15.982 -16.349 1.00 88.50 86 ARG A CA 1
ATOM 637 C C . ARG A 1 86 ? -12.314 15.246 -16.622 1.00 88.50 86 ARG A C 1
ATOM 639 O O . ARG A 1 86 ? -11.525 15.675 -17.463 1.00 88.50 86 ARG A O 1
ATOM 646 N N . ALA A 1 87 ? -12.090 14.117 -15.956 1.00 66.56 87 ALA A N 1
ATOM 647 C CA . ALA A 1 87 ? -11.004 13.240 -16.371 1.00 66.56 87 ALA A CA 1
ATOM 648 C C . ALA A 1 87 ? -11.342 12.703 -17.768 1.00 66.56 87 ALA A C 1
ATOM 650 O O . ALA A 1 87 ? -12.356 12.027 -17.956 1.00 66.56 87 ALA A O 1
ATOM 651 N N . GLN A 1 88 ? -10.521 13.034 -18.766 1.00 56.09 88 GLN A N 1
ATOM 652 C CA . GLN A 1 88 ? -10.678 12.521 -20.122 1.00 56.09 88 GLN A CA 1
ATOM 653 C C . GLN A 1 88 ? -10.382 11.014 -20.110 1.00 56.09 88 GLN A C 1
ATOM 655 O O . GLN A 1 88 ? -9.249 10.571 -20.275 1.00 56.09 88 GLN A O 1
ATOM 660 N N . ASN A 1 89 ? -11.420 10.219 -19.847 1.00 43.91 89 ASN A N 1
ATOM 661 C CA . ASN A 1 89 ? -11.382 8.768 -19.933 1.00 43.91 89 ASN A CA 1
ATOM 662 C C . ASN A 1 89 ? -11.175 8.373 -21.398 1.00 43.91 89 ASN A C 1
ATOM 664 O O . ASN A 1 89 ? -12.130 8.270 -22.170 1.00 43.91 89 ASN A O 1
ATOM 668 N N . HIS A 1 90 ? -9.936 8.064 -21.776 1.00 41.22 90 HIS A N 1
ATOM 669 C CA . HIS A 1 90 ? -9.754 7.042 -22.792 1.00 41.22 90 HIS A CA 1
ATOM 670 C C . HIS A 1 90 ? -10.171 5.692 -22.190 1.00 41.22 90 HIS A C 1
ATOM 672 O O . HIS A 1 90 ? -9.480 5.116 -21.356 1.00 41.22 90 HIS A O 1
ATOM 678 N N . LEU A 1 91 ? -11.308 5.214 -22.704 1.00 35.97 91 LEU A N 1
ATOM 679 C CA . LEU A 1 91 ? -11.828 3.844 -22.699 1.00 35.97 91 LEU A CA 1
ATOM 680 C C . LEU A 1 91 ? -12.703 3.383 -21.515 1.00 35.97 91 LEU A C 1
ATOM 682 O O . LEU A 1 91 ? -12.288 2.663 -20.615 1.00 35.97 91 LEU A O 1
ATOM 686 N N . GLY A 1 92 ? -13.998 3.679 -21.649 1.00 27.31 92 GLY A N 1
ATOM 687 C CA . GLY A 1 92 ? -15.090 2.965 -20.986 1.00 27.31 92 GLY A CA 1
ATOM 688 C C . GLY A 1 92 ? -16.436 3.579 -21.357 1.00 27.31 92 GLY A C 1
ATOM 689 O O . GLY A 1 92 ? -16.873 4.531 -20.724 1.00 27.31 92 GLY A O 1
ATOM 690 N N . LYS A 1 93 ? -17.053 3.090 -22.439 1.00 28.83 93 LYS A N 1
ATOM 691 C CA . LYS A 1 93 ? -18.314 3.598 -23.011 1.00 28.83 93 LYS A CA 1
ATOM 692 C C . LYS A 1 93 ? -19.449 3.684 -21.966 1.00 28.83 93 LYS A C 1
ATOM 694 O O . LYS A 1 93 ? -19.552 2.792 -21.126 1.00 28.83 93 LYS A O 1
ATOM 699 N N . PRO A 1 94 ? -20.360 4.670 -22.073 1.00 30.33 94 PRO A N 1
ATOM 700 C CA . PRO A 1 94 ? -21.574 4.714 -21.268 1.00 30.33 94 PRO A CA 1
ATOM 701 C C . PRO A 1 94 ? -22.563 3.658 -21.779 1.00 30.33 94 PRO A C 1
ATOM 703 O O . PRO A 1 94 ? -22.928 3.670 -22.956 1.00 30.33 94 PRO A O 1
ATOM 706 N N . GLN A 1 95 ? -23.018 2.747 -20.916 1.00 28.56 95 GLN A N 1
ATOM 707 C CA . GLN A 1 95 ? -24.213 1.954 -21.205 1.00 28.56 95 GLN A CA 1
ATOM 708 C C . GLN A 1 95 ? -25.443 2.645 -20.621 1.00 28.56 95 GLN A C 1
ATOM 710 O O . GLN A 1 95 ? -25.525 2.959 -19.436 1.00 28.56 95 GLN A O 1
ATOM 715 N N . LYS A 1 96 ? -26.364 2.932 -21.538 1.00 28.38 96 LYS A N 1
ATOM 716 C CA . LYS A 1 96 ? -27.635 3.619 -21.360 1.00 28.38 96 LYS A CA 1
ATOM 717 C C . LYS A 1 96 ? -28.644 2.701 -20.659 1.00 28.38 96 LYS A C 1
ATOM 719 O O . LYS A 1 96 ? -28.824 1.551 -21.041 1.00 28.38 96 LYS A O 1
ATOM 724 N N . VAL A 1 97 ? -29.272 3.290 -19.649 1.00 29.02 97 VAL A N 1
ATOM 725 C CA . VAL A 1 97 ? -30.460 2.919 -18.865 1.00 29.02 97 VAL A CA 1
ATOM 726 C C . VAL A 1 97 ? -31.506 2.064 -19.601 1.00 29.02 97 VAL A C 1
ATOM 728 O O . VAL A 1 97 ? -31.860 2.366 -20.739 1.00 29.02 97 VAL A O 1
ATOM 731 N N . SER A 1 98 ? -32.124 1.115 -18.887 1.00 23.67 98 SER A N 1
ATOM 732 C CA . SER A 1 98 ? -33.554 0.813 -19.063 1.00 23.67 98 SER A CA 1
ATOM 733 C C . SER A 1 98 ? -34.244 0.657 -17.701 1.00 23.67 98 SER A C 1
ATOM 735 O O . SER A 1 98 ? -33.782 -0.057 -16.816 1.00 23.67 98 SER A O 1
ATOM 737 N N . VAL A 1 99 ? -35.309 1.442 -17.550 1.00 30.47 99 VAL A N 1
ATOM 738 C CA . VAL A 1 99 ? -36.252 1.538 -16.432 1.00 30.47 99 VAL A CA 1
ATOM 739 C C . VAL A 1 99 ? -37.396 0.568 -16.705 1.00 30.47 99 VAL A C 1
ATOM 741 O O . VAL A 1 99 ? -37.884 0.580 -17.831 1.00 30.47 99 VAL A O 1
ATOM 744 N N . LEU A 1 100 ? -37.868 -0.177 -15.699 1.00 26.98 100 LEU A N 1
ATOM 745 C CA . LEU A 1 100 ? -39.218 -0.756 -15.677 1.00 26.98 100 LEU A CA 1
ATOM 746 C C . LEU A 1 100 ? -39.750 -0.837 -14.229 1.00 26.98 100 LEU A C 1
ATOM 748 O O . LEU A 1 100 ? -39.260 -1.625 -13.431 1.00 26.98 100 LEU A O 1
ATOM 752 N N . ASP A 1 101 ? -40.773 -0.032 -13.946 1.00 29.41 101 ASP A N 1
ATOM 753 C CA . ASP A 1 101 ? -41.889 -0.239 -12.993 1.00 29.41 101 ASP A CA 1
ATOM 754 C C . ASP A 1 101 ? -43.165 0.141 -13.808 1.00 29.41 101 ASP A C 1
ATOM 756 O O . ASP A 1 101 ? -42.986 0.908 -14.770 1.00 29.41 101 ASP A O 1
ATOM 760 N N . PRO A 1 102 ? -44.424 -0.302 -13.522 1.00 39.47 102 PRO A N 1
ATOM 761 C CA . PRO A 1 102 ? -44.996 -0.400 -12.168 1.00 39.47 102 PRO A CA 1
ATOM 762 C C . PRO A 1 102 ? -46.015 -1.534 -11.816 1.00 39.47 102 PRO A C 1
ATOM 764 O O . PRO A 1 102 ? -46.817 -1.934 -12.651 1.00 39.47 102 PRO A O 1
ATOM 767 N N . SER A 1 103 ? -46.081 -1.875 -10.504 1.00 27.42 103 SER A N 1
ATOM 768 C CA . SER A 1 103 ? -47.293 -2.141 -9.644 1.00 27.42 103 SER A CA 1
ATOM 769 C C . SER A 1 103 ? -48.249 -3.347 -9.920 1.00 27.42 103 SER A C 1
ATOM 771 O O . SER A 1 103 ? -48.148 -3.940 -10.988 1.00 27.42 103 SER A O 1
ATOM 773 N N . PRO A 1 104 ? -49.275 -3.690 -9.071 1.00 41.81 104 PRO A N 1
ATOM 774 C CA . PRO A 1 104 ? -49.578 -3.418 -7.635 1.00 41.81 104 PRO A CA 1
ATOM 775 C C . PRO A 1 104 ? -50.085 -4.646 -6.790 1.00 41.81 104 PRO A C 1
ATOM 777 O O . PRO A 1 104 ? -50.449 -5.688 -7.323 1.00 41.81 104 PRO A O 1
ATOM 780 N N . GLY A 1 105 ? -50.261 -4.451 -5.466 1.00 25.83 105 GLY A N 1
ATOM 781 C CA . GLY A 1 105 ? -51.202 -5.197 -4.584 1.00 25.83 105 GLY A CA 1
ATOM 782 C C . GLY A 1 105 ? -50.551 -6.228 -3.638 1.00 25.83 105 GLY A C 1
ATOM 783 O O . GLY A 1 105 ? -49.648 -6.935 -4.044 1.00 25.83 105 GLY A O 1
ATOM 784 N N . ALA A 1 106 ? -50.919 -6.406 -2.364 1.00 28.20 106 ALA A N 1
ATOM 785 C CA . ALA A 1 106 ? -52.123 -6.034 -1.630 1.00 28.20 106 ALA A CA 1
ATOM 786 C C . ALA A 1 106 ? -51.865 -5.958 -0.103 1.00 28.20 106 ALA A C 1
ATOM 788 O O . ALA A 1 106 ? -50.868 -6.455 0.415 1.00 28.20 106 ALA A O 1
ATOM 789 N N . ALA A 1 107 ? -52.807 -5.308 0.581 1.00 26.23 107 ALA A N 1
ATOM 790 C CA . ALA A 1 107 ? -52.882 -4.994 2.006 1.00 26.23 107 ALA A CA 1
ATOM 791 C C . ALA A 1 107 ? -53.001 -6.203 2.952 1.00 26.23 107 ALA A C 1
ATOM 793 O O . ALA A 1 107 ? -53.540 -7.223 2.536 1.00 26.23 107 ALA A O 1
ATOM 794 N N . MET A 1 108 ? -52.668 -6.010 4.248 1.00 28.22 108 MET A N 1
ATOM 795 C CA . MET A 1 108 ? -53.585 -6.303 5.378 1.00 28.22 108 MET A CA 1
ATOM 796 C C . MET A 1 108 ? -53.038 -5.870 6.775 1.00 28.22 108 MET A C 1
ATOM 798 O O . MET A 1 108 ? -52.134 -6.504 7.306 1.00 28.22 108 MET A O 1
ATOM 802 N N . LYS A 1 109 ? -53.697 -4.855 7.374 1.00 26.53 109 LYS A N 1
ATOM 803 C CA . LYS A 1 109 ? -54.183 -4.721 8.785 1.00 26.53 109 LYS A CA 1
ATOM 804 C C . LYS A 1 109 ? -53.251 -4.362 9.983 1.00 26.53 109 LYS A C 1
ATOM 806 O O . LYS A 1 109 ? -52.676 -5.233 10.619 1.00 26.53 109 LYS A O 1
ATOM 811 N N . THR A 1 110 ? -53.180 -3.057 10.304 1.00 24.17 110 THR A N 1
ATOM 812 C CA . THR A 1 110 ? -53.811 -2.292 11.439 1.00 24.17 110 THR A CA 1
ATOM 813 C C . THR A 1 110 ? -54.121 -3.045 12.768 1.00 24.17 110 THR A C 1
ATOM 815 O O . THR A 1 110 ? -54.961 -3.939 12.742 1.00 24.17 110 THR A O 1
ATOM 818 N N . GLU A 1 111 ? -53.411 -2.817 13.901 1.00 26.88 111 GLU A N 1
ATOM 819 C CA . GLU A 1 111 ? -53.650 -1.901 15.081 1.00 26.88 111 GLU A CA 1
ATOM 820 C C . GLU A 1 111 ? -54.018 -2.692 16.380 1.00 26.88 111 GLU A C 1
ATOM 822 O O . GLU A 1 111 ? -54.337 -3.871 16.255 1.00 26.88 111 GLU A O 1
ATOM 827 N N . PRO A 1 112 ? -54.134 -2.111 17.606 1.00 40.66 112 PRO A N 1
ATOM 828 C CA . PRO A 1 112 ? -53.270 -1.181 18.368 1.00 40.66 112 PRO A CA 1
ATOM 829 C C . PRO A 1 112 ? -53.110 -1.606 19.871 1.00 40.66 112 PRO A C 1
ATOM 831 O O . PRO A 1 112 ? -53.743 -2.558 20.319 1.00 40.66 112 PRO A O 1
ATOM 834 N N . GLY A 1 113 ? -52.358 -0.855 20.702 1.00 25.89 113 GLY A N 1
ATOM 835 C CA . GLY A 1 113 ? -52.728 -0.705 22.131 1.00 25.89 113 GLY A CA 1
ATOM 836 C C . GLY A 1 113 ? -51.644 -0.702 23.231 1.00 25.89 113 GLY A C 1
ATOM 837 O O . GLY A 1 113 ? -51.132 -1.747 23.604 1.00 25.89 113 GLY A O 1
ATOM 838 N N . LEU A 1 114 ? -51.460 0.488 23.830 1.00 27.03 114 LEU A N 1
ATOM 839 C CA . LEU A 1 114 ? -51.427 0.790 25.283 1.00 27.03 114 LEU A CA 1
ATOM 840 C C . LEU A 1 114 ? -50.264 0.278 26.179 1.00 27.03 114 LEU A C 1
ATOM 842 O O . LEU A 1 114 ? -50.135 -0.906 26.466 1.00 27.03 114 LEU A O 1
ATOM 846 N N . GLY A 1 115 ? -49.493 1.223 26.749 1.00 30.56 115 GLY A N 1
ATOM 847 C CA . GLY A 1 115 ? -48.761 1.041 28.027 1.00 30.56 115 GLY A CA 1
ATOM 848 C C . GLY A 1 115 ? -49.704 1.164 29.243 1.00 30.56 115 GLY A C 1
ATOM 849 O O . GLY A 1 115 ? -50.916 1.067 29.043 1.00 30.56 115 GLY A O 1
ATOM 850 N N . PRO A 1 116 ? -49.252 1.486 30.482 1.00 46.97 116 PRO A N 1
ATOM 851 C CA . PRO A 1 116 ? -47.894 1.614 31.051 1.00 46.97 116 PRO A CA 1
ATOM 852 C C . PRO A 1 116 ? -47.701 0.782 32.359 1.00 46.97 116 PRO A C 1
ATOM 854 O O . PRO A 1 116 ? -48.676 0.213 32.844 1.00 46.97 116 PRO A O 1
ATOM 857 N N . ARG A 1 117 ? -46.490 0.766 32.973 1.00 28.47 117 ARG A N 1
ATOM 858 C CA . ARG A 1 117 ? -46.219 0.858 34.450 1.00 28.47 117 ARG A CA 1
ATOM 859 C C . ARG A 1 117 ? -44.810 0.385 34.899 1.00 28.47 117 ARG A C 1
ATOM 861 O O . ARG A 1 117 ? -44.428 -0.755 34.677 1.00 28.47 117 ARG A O 1
ATOM 868 N N . THR A 1 118 ? -44.091 1.267 35.605 1.00 33.50 118 THR A N 1
ATOM 869 C CA . THR A 1 118 ? -43.058 1.031 36.661 1.00 33.50 118 THR A CA 1
ATOM 870 C C . THR A 1 118 ? -43.723 0.540 37.977 1.00 33.50 118 THR A C 1
ATOM 872 O O . THR A 1 118 ? -44.960 0.594 37.991 1.00 33.50 118 THR A O 1
ATOM 875 N N . PRO A 1 119 ? -43.054 0.101 39.096 1.00 41.81 119 PRO A N 1
ATOM 876 C CA . PRO A 1 119 ? -41.722 0.452 39.689 1.00 41.81 119 PRO A CA 1
ATOM 877 C C . PRO A 1 119 ? -41.003 -0.780 40.377 1.00 41.81 119 PRO A C 1
ATOM 879 O O . PRO A 1 119 ? -41.358 -1.896 40.001 1.00 41.81 119 PRO A O 1
ATOM 882 N N . PRO A 1 120 ? -40.066 -0.700 41.374 1.00 39.19 120 PRO A N 1
ATOM 883 C CA . PRO A 1 120 ? -39.365 0.434 42.000 1.00 39.19 120 PRO A CA 1
ATOM 884 C C . PRO A 1 120 ? -37.819 0.352 42.047 1.00 39.19 120 PRO A C 1
ATOM 886 O O . PRO A 1 120 ? -37.194 -0.675 41.800 1.00 39.19 120 PRO A O 1
ATOM 889 N N . ALA A 1 121 ? -37.220 1.492 42.404 1.00 36.62 121 ALA A N 1
ATOM 890 C CA . ALA A 1 121 ? -35.794 1.719 42.624 1.00 36.62 121 ALA A CA 1
ATOM 891 C C . ALA A 1 121 ? -35.440 1.746 44.121 1.00 36.62 121 ALA A C 1
ATOM 893 O O . ALA A 1 121 ? -36.197 2.333 44.892 1.00 36.62 121 ALA A O 1
ATOM 894 N N . THR A 1 122 ? -34.268 1.212 44.508 1.00 32.75 122 THR A N 1
ATOM 895 C CA . THR A 1 122 ? -33.350 1.729 45.565 1.00 32.75 122 THR A CA 1
ATOM 896 C C . THR A 1 122 ? -32.027 0.915 45.599 1.00 32.75 122 THR A C 1
ATOM 898 O O . THR A 1 122 ? -31.991 -0.171 45.029 1.00 32.75 122 THR A O 1
ATOM 901 N N . PRO A 1 123 ? -30.921 1.387 46.222 1.00 43.25 123 PRO A N 1
ATOM 902 C CA . PRO A 1 123 ? -30.008 2.419 45.722 1.00 43.25 123 PRO A CA 1
ATOM 903 C C . PRO A 1 123 ? -28.563 1.888 45.517 1.00 43.25 123 PRO A C 1
ATOM 905 O O . PRO A 1 123 ? -28.044 1.121 46.323 1.00 43.25 123 PRO A O 1
ATOM 908 N N . GLY A 1 124 ? -27.873 2.340 44.466 1.00 31.28 124 GLY A N 1
ATOM 909 C CA . GLY A 1 124 ? -26.439 2.089 44.243 1.00 31.28 124 GLY A CA 1
ATOM 910 C C . GLY A 1 124 ? -25.671 3.410 44.118 1.00 31.28 124 GLY A C 1
ATOM 911 O O . GLY A 1 124 ? -26.256 4.391 43.657 1.00 31.28 124 GLY A O 1
ATOM 912 N N . PRO A 1 125 ? -24.403 3.482 44.562 1.00 31.28 125 PRO A N 1
ATOM 913 C CA . PRO A 1 125 ? -23.772 4.732 44.963 1.00 31.28 125 PRO A CA 1
ATOM 914 C C . PRO A 1 125 ? -23.484 5.666 43.784 1.00 31.28 125 PRO A C 1
ATOM 916 O O . PRO A 1 125 ? -23.131 5.254 42.678 1.00 31.28 125 PRO A O 1
ATOM 919 N N . ALA A 1 126 ? -23.632 6.957 44.068 1.00 45.44 126 ALA A N 1
ATOM 920 C CA . ALA A 1 126 ? -23.381 8.078 43.182 1.00 45.44 126 ALA A CA 1
ATOM 921 C C . ALA A 1 126 ? -21.918 8.110 42.715 1.00 45.44 126 ALA A C 1
ATOM 923 O O . ALA A 1 126 ? -21.051 8.572 43.446 1.00 45.44 126 ALA A O 1
ATOM 924 N N . SER A 1 127 ? -21.643 7.605 41.508 1.00 38.50 127 SER A N 1
ATOM 925 C CA . SER A 1 127 ? -20.395 7.813 40.745 1.00 38.50 127 SER A CA 1
ATOM 926 C C . SER A 1 127 ? -20.543 7.315 39.295 1.00 38.50 127 SER A C 1
ATOM 928 O O . SER A 1 127 ? -19.716 6.550 38.806 1.00 38.50 127 SER A O 1
ATOM 930 N N . ARG A 1 128 ? -21.618 7.675 38.581 1.00 39.38 128 ARG A N 1
ATOM 931 C CA . ARG A 1 128 ? -21.701 7.411 37.132 1.00 39.38 128 ARG A CA 1
ATOM 932 C C . ARG A 1 128 ? -22.004 8.697 36.375 1.00 39.38 128 ARG A C 1
ATOM 934 O O . ARG A 1 128 ? -23.018 9.327 36.672 1.00 39.38 128 ARG A O 1
ATOM 941 N N . PRO A 1 129 ? -21.145 9.109 35.427 1.00 35.81 129 PRO A N 1
ATOM 942 C CA . PRO A 1 129 ? -21.400 10.312 34.661 1.00 35.81 129 PRO A CA 1
ATOM 943 C C . PRO A 1 129 ? -22.531 10.092 33.634 1.00 35.81 129 PRO A C 1
ATOM 945 O O . PRO A 1 129 ? -22.813 8.950 33.257 1.00 35.81 129 PRO A O 1
ATOM 948 N N . PRO A 1 130 ? -23.164 11.173 33.144 1.00 37.25 130 PRO A N 1
ATOM 949 C CA . PRO A 1 130 ? -24.454 11.138 32.435 1.00 37.25 130 PRO A CA 1
ATOM 950 C C . PRO A 1 130 ? -24.494 10.379 31.095 1.00 37.25 130 PRO A C 1
ATOM 952 O O . PRO A 1 130 ? -25.569 10.171 30.543 1.00 37.25 130 PRO A O 1
ATOM 955 N N . TRP A 1 131 ? -23.353 9.934 30.561 1.00 41.09 131 TRP A N 1
ATOM 956 C CA . TRP A 1 131 ? -23.261 9.218 29.279 1.00 41.09 131 TRP A CA 1
ATOM 957 C C . TRP A 1 131 ? -23.662 7.736 29.357 1.00 41.09 131 TRP A C 1
ATOM 959 O O . TRP A 1 131 ? -23.753 7.069 28.332 1.00 41.09 131 TRP A O 1
ATOM 969 N N . ALA A 1 132 ? -23.920 7.212 30.557 1.00 42.12 132 ALA A N 1
ATOM 970 C CA . ALA A 1 132 ? -24.335 5.824 30.760 1.00 42.12 132 ALA A CA 1
ATOM 971 C C . ALA A 1 132 ? -25.851 5.586 30.603 1.00 42.12 132 ALA A C 1
ATOM 973 O O . ALA A 1 132 ? -26.286 4.440 30.707 1.00 42.12 132 ALA A O 1
ATOM 974 N N . VAL A 1 133 ? -26.659 6.636 30.401 1.00 42.94 133 VAL A N 1
ATOM 975 C CA . VAL A 1 133 ? -28.132 6.529 30.435 1.00 42.94 133 VAL A CA 1
ATOM 976 C C . VAL A 1 133 ? -28.857 7.114 29.222 1.00 42.94 133 VAL A C 1
ATOM 978 O O . VAL A 1 133 ? -30.036 6.819 29.056 1.00 42.94 133 VAL A O 1
ATOM 981 N N . ASP A 1 134 ? -28.184 7.881 28.357 1.00 43.75 134 ASP A N 1
ATOM 982 C CA . ASP A 1 134 ? -28.819 8.485 27.179 1.00 43.75 134 ASP A CA 1
ATOM 983 C C . ASP A 1 134 ? -28.101 8.097 25.866 1.00 43.75 134 ASP A C 1
ATOM 985 O O . ASP A 1 134 ? -26.988 8.569 25.601 1.00 43.75 134 ASP A O 1
ATOM 989 N N . PRO A 1 135 ? -28.714 7.243 25.023 1.00 47.47 135 PRO A N 1
ATOM 990 C CA . PRO A 1 135 ? -28.133 6.824 23.748 1.00 47.47 135 PRO A CA 1
ATOM 991 C C . PRO A 1 135 ? -28.102 7.934 22.682 1.00 47.47 135 PRO A C 1
ATOM 993 O O . PRO A 1 135 ? -27.382 7.797 21.704 1.00 47.47 135 PRO A O 1
ATOM 996 N N . SER A 1 136 ? -28.816 9.054 22.847 1.00 48.47 136 SER A N 1
ATOM 997 C CA . SER A 1 136 ? -28.781 10.168 21.883 1.00 48.47 136 SER A CA 1
ATOM 998 C C . SER A 1 136 ? -27.635 11.154 22.142 1.00 48.47 136 SER A C 1
ATOM 1000 O O . SER A 1 136 ? -27.188 11.837 21.215 1.00 48.47 136 SER A O 1
ATOM 1002 N N . PHE A 1 137 ? -27.130 11.230 23.378 1.00 39.47 137 PHE A N 1
ATOM 1003 C CA . PHE A 1 137 ? -25.969 12.053 23.734 1.00 39.47 137 PHE A CA 1
ATOM 1004 C C . PHE A 1 137 ? -24.632 11.360 23.408 1.00 39.47 137 PHE A C 1
ATOM 1006 O O . PHE A 1 137 ? -23.689 12.018 22.961 1.00 39.47 137 PHE A O 1
ATOM 1013 N N . ALA A 1 138 ? -24.567 10.029 23.544 1.00 43.97 138 ALA A N 1
ATOM 1014 C CA . ALA A 1 138 ? -23.402 9.206 23.194 1.00 43.97 138 ALA A CA 1
ATOM 1015 C C . ALA A 1 138 ? -23.007 9.310 21.705 1.00 43.97 138 ALA A C 1
ATOM 1017 O O . ALA A 1 138 ? -21.821 9.297 21.373 1.00 43.97 138 ALA A O 1
ATOM 1018 N N . GLU A 1 139 ? -23.986 9.505 20.819 1.00 46.62 139 GLU A N 1
ATOM 1019 C CA . GLU A 1 139 ? -23.775 9.656 19.375 1.00 46.62 139 GLU A CA 1
ATOM 1020 C C . GLU A 1 139 ? -23.074 10.975 18.988 1.00 46.62 139 GLU A C 1
ATOM 1022 O O . GLU A 1 139 ? -22.457 11.059 17.925 1.00 46.62 139 GLU A O 1
ATOM 1027 N N . ARG A 1 140 ? -23.159 12.022 19.827 1.00 43.28 140 ARG A N 1
ATOM 1028 C CA . ARG A 1 140 ? -22.648 13.370 19.502 1.00 43.28 140 ARG A CA 1
ATOM 1029 C C . ARG A 1 140 ? -21.263 13.682 20.084 1.00 43.28 140 ARG A C 1
ATOM 1031 O O . ARG A 1 140 ? -20.652 14.652 19.648 1.00 43.28 140 ARG A O 1
ATOM 1038 N N . TYR A 1 141 ? -20.759 12.887 21.035 1.00 37.81 141 TYR A N 1
ATOM 1039 C CA . TYR A 1 141 ? -19.556 13.207 21.827 1.00 37.81 141 TYR A CA 1
ATOM 1040 C C . TYR A 1 141 ? -18.618 12.000 22.066 1.00 37.81 141 TYR A C 1
ATOM 1042 O O . TYR A 1 141 ? -18.195 11.745 23.190 1.00 37.81 141 TYR A O 1
ATOM 1050 N N . ALA A 1 142 ? -18.234 11.260 21.018 1.00 39.50 142 ALA A N 1
ATOM 1051 C CA . ALA A 1 142 ? -17.241 10.178 21.131 1.00 39.50 142 ALA A CA 1
ATOM 1052 C C . ALA A 1 142 ? -15.960 10.443 20.305 1.00 39.50 142 ALA A C 1
ATOM 1054 O O . ALA A 1 142 ? -15.864 9.974 19.169 1.00 39.50 142 ALA A O 1
ATOM 1055 N N . PRO A 1 143 ? -14.942 11.139 20.855 1.00 36.09 143 PRO A N 1
ATOM 1056 C CA . PRO A 1 143 ? -13.632 11.271 20.213 1.00 36.09 143 PRO A CA 1
ATOM 1057 C C . PRO A 1 143 ? -12.692 10.074 20.458 1.00 36.09 143 PRO A C 1
ATOM 1059 O O . PRO A 1 143 ? -11.679 9.970 19.775 1.00 36.09 143 PRO A O 1
ATOM 1062 N N . ASP A 1 144 ? -13.015 9.148 21.373 1.00 42.81 144 ASP A N 1
ATOM 1063 C CA . ASP A 1 144 ? -12.036 8.178 21.905 1.00 42.81 144 ASP A CA 1
ATOM 1064 C C . ASP A 1 144 ? -12.380 6.690 21.709 1.00 42.81 144 ASP A C 1
ATOM 1066 O O . ASP A 1 144 ? -11.950 5.827 22.476 1.00 42.81 144 ASP A O 1
ATOM 1070 N N . LYS A 1 145 ? -13.073 6.317 20.626 1.00 45.22 145 LYS A N 1
ATOM 1071 C CA . LYS A 1 145 ? -12.969 4.927 20.144 1.00 45.22 145 LYS A CA 1
ATOM 1072 C C . LYS A 1 145 ? -11.643 4.783 19.403 1.00 45.22 145 LYS A C 1
ATOM 1074 O O . LYS A 1 145 ? -11.559 5.096 18.216 1.00 45.22 145 LYS A O 1
ATOM 1079 N N . THR A 1 146 ? -10.601 4.305 20.096 1.00 53.75 146 THR 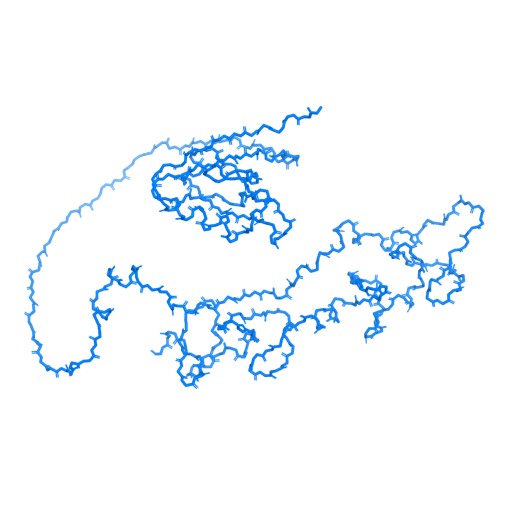A N 1
ATOM 1080 C CA . THR A 1 146 ? -9.340 3.928 19.439 1.00 53.75 146 THR A CA 1
ATOM 1081 C C . THR A 1 146 ? -9.641 2.775 18.486 1.00 53.75 146 THR A C 1
ATOM 1083 O O . THR A 1 146 ? -9.758 1.616 18.874 1.00 53.75 146 THR A O 1
ATOM 1086 N N . SER A 1 147 ? -9.855 3.112 17.220 1.00 54.09 147 SER A N 1
ATOM 1087 C CA . SER A 1 147 ? -10.137 2.142 16.175 1.00 54.09 147 SER A CA 1
ATOM 1088 C C . SER A 1 147 ? -8.831 1.489 15.739 1.00 54.09 147 SER A C 1
ATOM 1090 O O . SER A 1 147 ? -7.839 2.169 15.468 1.00 54.09 147 SER A O 1
ATOM 1092 N N . THR A 1 148 ? -8.819 0.159 15.682 1.00 54.22 148 THR A N 1
ATOM 1093 C CA . THR A 1 148 ? -7.728 -0.573 15.038 1.00 54.22 148 THR A CA 1
ATOM 1094 C C . THR A 1 148 ? -7.902 -0.505 13.528 1.00 54.22 148 THR A C 1
ATOM 1096 O O . THR A 1 148 ? -8.964 -0.843 13.010 1.00 54.22 148 THR A O 1
ATOM 1099 N N . VAL A 1 149 ? -6.852 -0.119 12.803 1.00 60.50 149 VAL A N 1
ATOM 1100 C CA . VAL A 1 149 ? -6.829 -0.216 11.337 1.00 60.50 149 VAL A CA 1
ATOM 1101 C C . VAL A 1 149 ? -5.854 -1.317 10.945 1.00 60.50 149 VAL A C 1
ATOM 1103 O O . VAL A 1 149 ? -4.656 -1.231 11.232 1.00 60.50 149 VAL A O 1
ATOM 1106 N N . VAL A 1 150 ? -6.372 -2.374 10.314 1.00 62.25 150 VAL A N 1
ATOM 1107 C CA . VAL A 1 150 ? -5.538 -3.393 9.666 1.00 62.25 150 VAL A CA 1
ATOM 1108 C C . VAL A 1 150 ? -5.172 -2.900 8.273 1.00 62.25 150 VAL A C 1
ATOM 1110 O O . VAL A 1 150 ? -6.041 -2.726 7.420 1.00 62.25 150 VAL A O 1
ATOM 1113 N N . SER A 1 151 ? -3.879 -2.742 8.032 1.00 67.25 151 SER A N 1
ATOM 1114 C CA . SER A 1 151 ? -3.328 -2.432 6.718 1.00 67.25 151 SER A CA 1
ATOM 1115 C C . SER A 1 151 ? -2.373 -3.547 6.326 1.00 67.25 151 SER A C 1
ATOM 1117 O O . SER A 1 151 ? -1.616 -4.050 7.153 1.00 67.25 151 SER A O 1
ATOM 1119 N N . LYS A 1 152 ? -2.342 -3.938 5.054 1.00 52.94 152 LYS A N 1
ATOM 1120 C CA . LYS A 1 152 ? -1.168 -4.662 4.561 1.00 52.94 152 LYS A CA 1
ATOM 1121 C C . LYS A 1 152 ? -0.041 -3.652 4.467 1.00 52.94 152 LYS A C 1
ATOM 1123 O O . LYS A 1 152 ? -0.203 -2.616 3.825 1.00 52.94 152 LYS A O 1
ATOM 1128 N N . HIS A 1 153 ? 1.090 -3.939 5.098 1.00 47.56 153 HIS A N 1
ATOM 1129 C CA . HIS A 1 153 ? 2.306 -3.194 4.838 1.00 47.56 153 HIS A CA 1
ATOM 1130 C C . HIS A 1 153 ? 2.893 -3.652 3.515 1.00 47.56 153 HIS A C 1
ATOM 1132 O O . HIS A 1 153 ? 3.870 -4.381 3.425 1.00 47.56 153 HIS A O 1
ATOM 1138 N N . SER A 1 154 ? 2.215 -3.218 2.472 1.00 43.62 154 SER A N 1
ATOM 1139 C CA . SER A 1 154 ? 2.830 -2.827 1.233 1.00 43.62 154 SER A CA 1
ATOM 1140 C C . SER A 1 154 ? 2.961 -1.319 1.365 1.00 43.62 154 SER A C 1
ATOM 1142 O O . SER A 1 154 ? 1.987 -0.599 1.138 1.00 43.62 154 SER A O 1
ATOM 1144 N N . GLN A 1 155 ? 4.132 -0.803 1.754 1.00 39.16 155 GLN A N 1
ATOM 1145 C CA . GLN A 1 155 ? 4.466 0.487 1.150 1.00 39.16 155 GLN A CA 1
ATOM 1146 C C . GLN A 1 155 ? 4.287 0.255 -0.352 1.00 39.16 155 GLN A C 1
ATOM 1148 O O . GLN A 1 155 ? 4.771 -0.772 -0.845 1.00 39.16 155 GLN A O 1
ATOM 1153 N N . PRO A 1 156 ? 3.565 1.109 -1.087 1.00 34.44 156 PRO A N 1
ATOM 1154 C CA . PRO A 1 156 ? 3.782 1.150 -2.508 1.00 34.44 156 PRO A CA 1
ATOM 1155 C C . PRO A 1 156 ? 5.218 1.655 -2.654 1.00 34.44 156 PRO A C 1
ATOM 1157 O O . PRO A 1 156 ? 5.461 2.835 -2.867 1.00 34.44 156 PRO A O 1
ATOM 1160 N N . ALA A 1 157 ? 6.192 0.744 -2.574 1.00 33.97 157 ALA A N 1
ATOM 1161 C CA . ALA A 1 157 ? 7.182 0.766 -3.615 1.00 33.97 157 ALA A CA 1
ATOM 1162 C C . ALA A 1 157 ? 6.313 0.762 -4.860 1.00 33.97 157 ALA A C 1
ATOM 1164 O O . ALA A 1 157 ? 5.551 -0.189 -5.081 1.00 33.97 157 ALA A O 1
ATOM 1165 N N . THR A 1 158 ? 6.276 1.899 -5.555 1.00 35.59 158 THR A N 1
ATOM 1166 C CA . THR A 1 158 ? 5.835 1.901 -6.933 1.00 35.59 158 THR A CA 1
ATOM 1167 C C . THR A 1 158 ? 6.446 0.627 -7.492 1.00 35.59 158 THR A C 1
ATOM 1169 O O . THR A 1 158 ? 7.676 0.490 -7.446 1.00 35.59 158 THR A O 1
ATOM 1172 N N . PRO A 1 159 ? 5.640 -0.377 -7.902 1.00 35.16 159 PRO A N 1
ATOM 1173 C CA . PRO A 1 159 ? 6.219 -1.359 -8.786 1.00 35.16 159 PRO A CA 1
ATOM 1174 C C . PRO A 1 159 ? 6.891 -0.483 -9.833 1.00 35.16 159 PRO A C 1
ATOM 1176 O O . PRO A 1 159 ? 6.277 0.501 -10.274 1.00 35.16 159 PRO A O 1
ATOM 1179 N N . THR A 1 160 ? 8.157 -0.751 -10.156 1.00 41.34 160 THR A N 1
ATOM 1180 C CA . THR A 1 160 ? 8.682 -0.332 -11.456 1.00 41.34 160 THR A CA 1
ATOM 1181 C C . THR A 1 160 ? 7.495 -0.417 -12.403 1.00 41.34 160 THR A C 1
ATOM 1183 O O . THR A 1 160 ? 6.865 -1.486 -12.395 1.00 41.34 160 THR A O 1
ATOM 1186 N N . PRO A 1 161 ? 7.058 0.720 -12.996 1.00 34.81 161 PRO A N 1
ATOM 1187 C CA . PRO A 1 161 ? 5.722 0.855 -13.551 1.00 34.81 161 PRO A CA 1
ATOM 1188 C C . PRO A 1 161 ? 5.362 -0.436 -14.263 1.00 34.81 161 PRO A C 1
ATOM 1190 O O . PRO A 1 161 ? 6.232 -0.987 -14.939 1.00 34.81 161 PRO A O 1
ATOM 1193 N N . MET A 1 162 ? 4.138 -0.944 -14.060 1.00 38.34 162 MET A N 1
ATOM 1194 C CA . MET A 1 162 ? 3.625 -2.249 -14.533 1.00 38.34 162 MET A CA 1
ATOM 1195 C C . MET A 1 162 ? 4.014 -2.655 -15.974 1.00 38.34 162 MET A C 1
ATOM 1197 O O . MET A 1 162 ? 3.812 -3.797 -16.368 1.00 38.34 162 MET A O 1
ATOM 1201 N N . GLN A 1 163 ? 4.591 -1.744 -16.742 1.00 41.56 163 GLN A N 1
ATOM 1202 C CA . GLN A 1 163 ? 5.267 -1.898 -18.017 1.00 41.56 163 GLN A CA 1
ATOM 1203 C C . GLN A 1 163 ? 6.412 -2.928 -18.077 1.00 41.56 163 GLN A C 1
ATOM 1205 O O . GLN A 1 163 ? 6.712 -3.354 -19.182 1.00 41.56 163 GLN A O 1
ATOM 1210 N N . ASN A 1 164 ? 7.037 -3.386 -16.980 1.00 46.88 164 ASN A N 1
ATOM 1211 C CA . ASN A 1 164 ? 8.222 -4.266 -17.093 1.00 46.88 164 ASN A CA 1
ATOM 1212 C C . ASN A 1 164 ? 8.131 -5.634 -16.397 1.00 46.88 164 ASN A C 1
ATOM 1214 O O . ASN A 1 164 ? 9.141 -6.196 -15.983 1.00 46.88 164 ASN A O 1
ATOM 1218 N N . ARG A 1 165 ? 6.934 -6.230 -16.329 1.00 44.38 165 ARG A N 1
ATOM 1219 C CA . ARG A 1 165 ? 6.808 -7.668 -16.009 1.00 44.38 165 ARG A CA 1
ATOM 1220 C C . ARG A 1 165 ? 7.127 -8.599 -17.186 1.00 44.38 165 ARG A C 1
ATOM 1222 O O . ARG A 1 165 ? 7.377 -9.775 -16.950 1.00 44.38 165 ARG A O 1
ATOM 1229 N N . SER A 1 166 ? 7.159 -8.082 -18.415 1.00 43.31 166 SER A N 1
ATOM 1230 C CA . SER A 1 166 ? 7.367 -8.885 -19.633 1.00 43.31 166 SER A CA 1
ATOM 1231 C C . SER A 1 166 ? 8.797 -8.813 -20.190 1.00 43.31 166 SER A C 1
ATOM 1233 O O . SER A 1 166 ? 9.201 -9.667 -20.972 1.00 43.31 166 SER A O 1
ATOM 1235 N N . SER A 1 167 ? 9.597 -7.824 -19.785 1.00 46.78 167 SER A N 1
ATOM 1236 C CA . SER A 1 167 ? 10.781 -7.422 -20.565 1.00 46.78 167 SER A CA 1
ATOM 1237 C C . SER A 1 167 ? 12.109 -8.059 -20.145 1.00 46.78 167 SER A C 1
ATOM 1239 O O . SER A 1 167 ? 13.074 -7.962 -20.896 1.00 46.78 167 SER A O 1
ATOM 1241 N N . ILE A 1 168 ? 12.195 -8.724 -18.985 1.00 53.19 168 ILE A N 1
ATOM 1242 C CA . ILE A 1 168 ? 13.467 -9.329 -18.538 1.00 53.19 168 ILE A CA 1
ATOM 1243 C C . ILE A 1 168 ? 13.854 -10.528 -19.424 1.00 53.19 168 ILE A C 1
ATOM 1245 O O . ILE A 1 168 ? 15.036 -10.755 -19.667 1.00 53.19 168 ILE A O 1
ATOM 1249 N N . VAL A 1 169 ? 12.864 -11.268 -19.945 1.00 51.78 169 VAL A N 1
ATOM 1250 C CA . VAL A 1 169 ? 13.086 -12.543 -20.655 1.00 51.78 169 VAL A CA 1
ATOM 1251 C C . VAL A 1 169 ? 12.938 -12.412 -22.179 1.00 51.78 169 VAL A C 1
ATOM 1253 O O . VAL A 1 169 ? 13.590 -13.138 -22.925 1.00 51.78 169 VAL A O 1
ATOM 1256 N N . GLN A 1 170 ? 12.124 -11.470 -22.674 1.00 49.75 170 GLN A N 1
ATOM 1257 C CA . GLN A 1 170 ? 11.824 -11.357 -24.112 1.00 49.75 170 GLN A CA 1
ATOM 1258 C C . GLN A 1 170 ? 13.003 -10.850 -24.958 1.00 49.75 170 GLN A C 1
ATOM 1260 O O . GLN A 1 170 ? 13.117 -11.214 -26.127 1.00 49.75 170 GLN A O 1
ATOM 1265 N N . ALA A 1 171 ? 13.928 -10.086 -24.371 1.00 47.28 171 ALA A N 1
ATOM 1266 C CA . ALA A 1 171 ? 15.128 -9.619 -25.068 1.00 47.28 171 ALA A CA 1
ATOM 1267 C C . ALA A 1 171 ? 16.228 -10.693 -25.200 1.00 47.28 171 ALA A C 1
ATOM 1269 O O . ALA A 1 171 ? 17.220 -10.450 -25.879 1.00 47.28 171 ALA A O 1
ATOM 1270 N N . ALA A 1 172 ? 16.067 -11.873 -24.5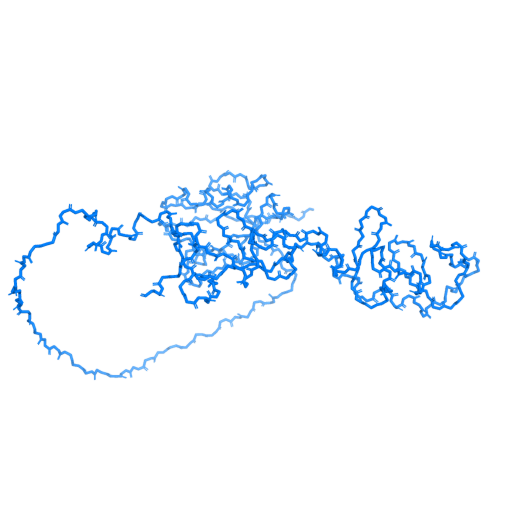84 1.00 48.19 172 ALA A N 1
ATOM 1271 C CA . ALA A 1 172 ? 17.046 -12.963 -24.636 1.00 48.19 172 ALA A CA 1
ATOM 1272 C C . ALA A 1 172 ? 16.975 -13.809 -25.928 1.00 48.19 172 ALA A C 1
ATOM 1274 O O . ALA A 1 172 ? 17.764 -14.740 -26.081 1.00 48.19 172 ALA A O 1
ATOM 1275 N N . GLN A 1 173 ? 16.028 -13.526 -26.836 1.00 52.94 173 GLN A N 1
ATOM 1276 C CA . GLN A 1 173 ? 15.810 -14.308 -28.065 1.00 52.94 173 GLN A CA 1
ATOM 1277 C C . GLN A 1 173 ? 16.231 -13.596 -29.357 1.00 52.94 173 GLN A C 1
ATOM 1279 O O . GLN A 1 173 ? 16.384 -14.262 -30.376 1.00 52.94 173 GLN A O 1
ATOM 1284 N N . GLN A 1 174 ? 16.444 -12.278 -29.337 1.00 52.91 174 GLN A N 1
ATOM 1285 C CA . GLN A 1 174 ? 16.880 -11.539 -30.524 1.00 52.91 174 GLN A CA 1
ATOM 1286 C C . GLN A 1 174 ? 18.371 -11.235 -30.408 1.00 52.91 174 GLN A C 1
ATOM 1288 O O . GLN A 1 174 ? 18.791 -10.345 -29.671 1.00 52.91 174 GLN A O 1
ATOM 1293 N N . VAL A 1 175 ? 19.172 -12.020 -31.130 1.00 52.41 175 VAL A N 1
ATOM 1294 C CA . VAL A 1 175 ? 20.565 -11.677 -31.433 1.00 52.41 175 VAL A CA 1
ATOM 1295 C C . VAL A 1 175 ? 20.543 -10.317 -32.142 1.00 52.41 175 VAL A C 1
ATOM 1297 O O . VAL A 1 175 ? 19.760 -10.164 -33.079 1.00 52.41 175 VAL A O 1
ATOM 1300 N N . PRO A 1 176 ? 21.354 -9.322 -31.743 1.00 50.12 176 PRO A N 1
ATOM 1301 C CA . PRO A 1 176 ? 21.483 -8.106 -32.528 1.00 50.12 176 PRO A CA 1
ATOM 1302 C C . PRO A 1 176 ? 22.055 -8.489 -33.897 1.00 50.12 176 PRO A C 1
ATOM 1304 O O . PRO A 1 176 ? 23.220 -8.876 -33.996 1.00 50.12 176 PRO A O 1
ATOM 1307 N N . GLU A 1 177 ? 21.243 -8.412 -34.949 1.00 50.47 177 GLU A N 1
ATOM 1308 C CA . GLU A 1 177 ? 21.711 -8.468 -36.334 1.00 50.47 177 GLU A CA 1
ATOM 1309 C C . GLU A 1 177 ? 22.465 -7.164 -36.636 1.00 50.47 177 GLU A C 1
ATOM 1311 O O . GLU A 1 177 ? 21.938 -6.210 -37.200 1.00 50.47 177 GLU A O 1
ATOM 1316 N N . GLY A 1 178 ? 23.708 -7.085 -36.163 1.00 53.72 178 GLY A N 1
ATOM 1317 C CA . GLY A 1 178 ? 24.586 -5.942 -36.369 1.00 53.72 178 GLY A CA 1
ATOM 1318 C C . GLY A 1 178 ? 26.006 -6.235 -35.876 1.00 53.72 178 GLY A C 1
ATOM 1319 O O . GLY A 1 178 ? 26.179 -6.798 -34.791 1.00 53.72 178 GLY A O 1
ATOM 1320 N N . PRO A 1 179 ? 27.051 -5.875 -36.639 1.00 50.47 179 PRO A N 1
ATOM 1321 C CA . PRO A 1 179 ? 28.419 -6.181 -36.263 1.00 50.47 179 PRO A CA 1
ATOM 1322 C C . PRO A 1 179 ? 28.852 -5.301 -35.080 1.00 50.47 179 PRO A C 1
ATOM 1324 O O . PRO A 1 179 ? 28.964 -4.084 -35.203 1.00 50.47 179 PRO A O 1
ATOM 1327 N N . GLY A 1 180 ? 29.162 -5.927 -33.938 1.00 59.47 180 GLY A N 1
ATOM 1328 C CA . GLY A 1 180 ? 30.263 -5.436 -33.101 1.00 59.47 180 GLY A CA 1
ATOM 1329 C C . GLY A 1 180 ? 29.984 -4.898 -31.695 1.00 59.47 180 GLY A C 1
ATOM 1330 O O . GLY A 1 180 ? 30.827 -4.160 -31.191 1.00 59.47 180 GLY A O 1
ATOM 1331 N N . ARG A 1 181 ? 28.898 -5.260 -30.997 1.00 64.94 181 ARG A N 1
ATOM 1332 C CA . ARG A 1 181 ? 28.823 -5.018 -29.536 1.00 64.94 181 ARG A CA 1
ATOM 1333 C C . ARG A 1 181 ? 28.312 -6.234 -28.779 1.00 64.94 181 ARG A C 1
ATOM 1335 O O . ARG A 1 181 ? 27.122 -6.373 -28.525 1.00 64.94 181 ARG A O 1
ATOM 1342 N N . THR A 1 182 ? 29.231 -7.118 -28.406 1.00 73.50 182 THR A N 1
ATOM 1343 C CA . THR A 1 182 ? 28.923 -8.246 -27.525 1.00 73.50 182 THR A CA 1
ATOM 1344 C C . THR A 1 182 ? 28.553 -7.718 -26.131 1.00 73.50 182 THR A C 1
ATOM 1346 O O . THR A 1 182 ? 29.331 -6.943 -25.568 1.00 73.50 182 THR A O 1
ATOM 1349 N N . PRO A 1 183 ? 27.395 -8.090 -25.554 1.00 81.06 183 PRO A N 1
ATOM 1350 C CA . PRO A 1 183 ? 26.961 -7.559 -24.265 1.00 81.06 183 PRO A CA 1
ATOM 1351 C C . PRO A 1 183 ? 27.918 -7.986 -23.145 1.00 81.06 183 PRO A C 1
ATOM 1353 O O . PRO A 1 183 ? 28.242 -9.166 -22.992 1.00 81.06 183 PRO A O 1
ATOM 1356 N N . LEU A 1 184 ? 28.380 -7.012 -22.357 1.00 89.50 184 LEU A N 1
ATOM 1357 C CA . LEU A 1 184 ? 29.220 -7.236 -21.180 1.00 89.50 184 LEU A CA 1
ATOM 1358 C C . LEU A 1 184 ? 28.350 -7.271 -19.927 1.00 89.50 184 LEU A C 1
ATOM 1360 O O . LEU A 1 184 ? 27.528 -6.383 -19.707 1.00 89.50 184 LEU A O 1
ATOM 1364 N N . CYS A 1 185 ? 28.564 -8.276 -19.083 1.00 88.38 185 CYS A N 1
ATOM 1365 C CA . CYS A 1 185 ? 27.899 -8.362 -17.792 1.00 88.38 185 CYS A CA 1
ATOM 1366 C C . CYS A 1 185 ? 28.390 -7.242 -16.873 1.00 88.38 185 CYS A C 1
ATOM 1368 O O . CYS A 1 185 ? 29.568 -7.205 -16.537 1.00 88.38 185 CYS A O 1
ATOM 1370 N N . TYR A 1 186 ? 27.492 -6.398 -16.379 1.00 87.25 186 TYR A N 1
ATOM 1371 C CA . TYR A 1 186 ? 27.825 -5.306 -15.461 1.00 87.25 186 TYR A CA 1
ATOM 1372 C C . TYR A 1 186 ? 28.425 -5.794 -14.133 1.00 87.25 186 TYR A C 1
ATOM 1374 O O . TYR A 1 186 ? 29.196 -5.088 -13.489 1.00 87.25 186 TYR A O 1
ATOM 1382 N N . LYS A 1 187 ? 28.097 -7.023 -13.711 1.00 86.94 187 LYS A N 1
ATOM 1383 C CA . LYS A 1 187 ? 28.592 -7.583 -12.448 1.00 86.94 187 LYS A CA 1
ATOM 1384 C C . LYS A 1 187 ? 30.023 -8.110 -12.540 1.00 86.94 187 LYS A C 1
ATOM 1386 O O . LYS A 1 187 ? 30.811 -7.876 -11.630 1.00 86.94 187 LYS A O 1
ATOM 1391 N N . CYS A 1 188 ? 30.342 -8.848 -13.603 1.00 90.00 188 CYS A N 1
ATOM 1392 C CA . CYS A 1 188 ? 31.628 -9.540 -13.741 1.00 90.00 188 CYS A CA 1
ATOM 1393 C C . CYS A 1 188 ? 32.513 -8.987 -14.869 1.00 90.00 188 CYS A C 1
ATOM 1395 O O . CYS A 1 188 ? 33.623 -9.478 -15.053 1.00 90.00 188 CYS A O 1
ATOM 1397 N N . ASN A 1 189 ? 32.031 -7.994 -15.624 1.00 89.75 189 ASN A N 1
ATOM 1398 C CA . ASN A 1 189 ? 32.671 -7.370 -16.789 1.00 89.75 189 ASN A CA 1
ATOM 1399 C C . ASN A 1 189 ? 33.100 -8.348 -17.896 1.00 89.75 189 ASN A C 1
ATOM 1401 O O . ASN A 1 189 ? 33.886 -7.999 -18.775 1.00 89.75 189 ASN A O 1
ATOM 1405 N N . LYS A 1 190 ? 32.572 -9.577 -17.885 1.00 89.19 190 LYS A N 1
ATOM 1406 C CA . LYS A 1 190 ? 32.826 -10.586 -18.917 1.00 89.19 190 LYS A CA 1
ATOM 1407 C C . LYS A 1 190 ? 31.761 -10.525 -20.003 1.00 89.19 190 LYS A C 1
ATOM 1409 O O . LYS A 1 190 ? 30.601 -10.207 -19.741 1.00 89.19 190 LYS A O 1
ATOM 1414 N N . VAL A 1 191 ? 32.174 -10.890 -21.211 1.00 88.12 191 VAL A N 1
ATOM 1415 C CA . VAL A 1 191 ? 31.294 -11.100 -22.363 1.00 88.12 191 VAL A CA 1
ATOM 1416 C C . VAL A 1 191 ? 30.259 -12.177 -22.045 1.00 88.12 191 VAL A C 1
ATOM 1418 O O . VAL A 1 191 ? 30.635 -13.303 -21.714 1.00 88.12 191 VAL A O 1
ATOM 1421 N N . ILE A 1 192 ? 28.977 -11.840 -22.191 1.00 85.00 192 ILE A N 1
ATOM 1422 C CA . ILE A 1 192 ? 27.876 -12.789 -22.036 1.00 85.00 192 ILE A CA 1
ATOM 1423 C C . ILE A 1 192 ? 27.714 -13.559 -23.346 1.00 85.00 192 ILE A C 1
ATOM 1425 O O . ILE A 1 192 ? 27.551 -12.972 -24.416 1.00 85.00 192 ILE A O 1
ATOM 1429 N N . ARG A 1 193 ? 27.774 -14.888 -23.263 1.00 82.88 193 ARG A N 1
ATOM 1430 C CA . ARG A 1 193 ? 27.537 -15.794 -24.391 1.00 82.88 193 ARG A CA 1
ATOM 1431 C C . ARG A 1 193 ? 26.244 -16.561 -24.120 1.00 82.88 193 ARG A C 1
ATOM 1433 O O . ARG A 1 193 ? 26.210 -17.370 -23.202 1.00 82.88 193 ARG A O 1
ATOM 1440 N N . GLY A 1 194 ? 25.189 -16.302 -24.893 1.00 77.50 194 GLY A N 1
ATOM 1441 C CA . GLY A 1 194 ? 23.883 -16.952 -24.725 1.00 77.50 194 GLY A CA 1
ATOM 1442 C C . GLY A 1 194 ? 22.838 -16.054 -24.056 1.00 77.50 194 GLY A C 1
ATOM 1443 O O . GLY A 1 194 ? 22.756 -14.870 -24.373 1.00 77.50 194 GLY A O 1
ATOM 1444 N N . ARG A 1 195 ? 22.011 -16.624 -23.167 1.00 79.44 195 ARG A N 1
ATOM 1445 C CA . ARG A 1 195 ? 20.922 -15.895 -22.494 1.00 79.44 195 ARG A CA 1
ATOM 1446 C C . ARG A 1 195 ? 21.487 -14.837 -21.548 1.00 79.44 195 ARG A C 1
ATOM 1448 O O . ARG A 1 195 ? 22.420 -15.102 -20.796 1.00 79.44 195 ARG A O 1
ATOM 1455 N N . TYR A 1 196 ? 20.878 -13.660 -21.557 1.00 80.19 196 TYR A N 1
ATOM 1456 C CA . TYR A 1 196 ? 21.223 -12.553 -20.674 1.00 80.19 196 TYR A CA 1
ATOM 1457 C C . TYR A 1 196 ? 19.958 -11.915 -20.112 1.00 80.19 196 TYR A C 1
ATOM 1459 O O . TYR A 1 196 ? 18.885 -12.005 -20.709 1.00 80.19 196 TYR A O 1
ATOM 1467 N N . LEU A 1 197 ? 20.105 -11.253 -18.969 1.00 82.62 197 LEU A N 1
ATOM 1468 C CA . LEU A 1 197 ? 19.067 -10.424 -18.374 1.00 82.62 197 LEU A CA 1
ATOM 1469 C C . LEU A 1 197 ? 19.376 -8.956 -18.652 1.00 82.62 197 LEU A C 1
ATOM 1471 O O . LEU A 1 197 ? 20.534 -8.534 -18.588 1.00 82.62 197 LEU A O 1
ATOM 1475 N N . VAL A 1 198 ? 18.332 -8.181 -18.937 1.00 81.94 198 VAL A N 1
ATOM 1476 C CA . VAL A 1 198 ? 18.421 -6.728 -19.103 1.00 81.94 198 VAL A CA 1
ATOM 1477 C C . VAL A 1 198 ? 17.677 -6.066 -17.952 1.00 81.94 198 VAL A C 1
ATOM 1479 O O . VAL A 1 198 ? 16.474 -6.261 -17.785 1.00 81.94 198 VAL A O 1
ATOM 1482 N N . ALA A 1 199 ? 18.392 -5.280 -17.153 1.00 77.25 199 ALA A N 1
ATOM 1483 C CA . ALA A 1 199 ? 17.834 -4.557 -16.017 1.00 77.25 199 ALA A CA 1
ATOM 1484 C C . ALA A 1 199 ? 18.577 -3.232 -15.834 1.00 77.25 199 ALA A C 1
ATOM 1486 O O . ALA A 1 199 ? 19.796 -3.190 -15.953 1.00 77.25 199 ALA A O 1
ATOM 1487 N N . LEU A 1 200 ? 17.849 -2.149 -15.539 1.00 77.50 200 LEU A N 1
ATOM 1488 C CA . LEU A 1 200 ? 18.438 -0.840 -15.203 1.00 77.50 200 LEU A CA 1
ATOM 1489 C C . LEU A 1 200 ? 19.410 -0.287 -16.268 1.00 77.50 200 LEU A C 1
ATOM 1491 O O . LEU A 1 200 ? 20.383 0.383 -15.944 1.00 77.50 200 LEU A O 1
ATOM 1495 N N . GLY A 1 201 ? 19.177 -0.600 -17.548 1.00 78.31 201 GLY A N 1
ATOM 1496 C CA . GLY A 1 201 ? 20.069 -0.196 -18.645 1.00 78.31 201 GLY A CA 1
ATOM 1497 C C . GLY A 1 201 ? 21.377 -0.996 -18.741 1.00 78.31 201 GLY A C 1
ATOM 1498 O O . GLY A 1 201 ? 22.251 -0.647 -19.533 1.00 78.31 201 GLY A O 1
ATOM 1499 N N . HIS A 1 202 ? 21.511 -2.076 -17.970 1.00 84.69 202 HIS A N 1
ATOM 1500 C CA . HIS A 1 202 ? 22.684 -2.940 -17.922 1.00 84.69 202 HIS A CA 1
ATOM 1501 C C . HIS A 1 202 ? 22.345 -4.393 -18.285 1.00 84.69 202 HIS A C 1
ATOM 1503 O O . HIS A 1 202 ? 21.200 -4.840 -18.169 1.00 84.69 202 HIS A O 1
ATOM 1509 N N . TYR A 1 203 ? 23.369 -5.135 -18.716 1.00 86.25 203 TYR A N 1
ATOM 1510 C CA . TYR A 1 203 ? 23.280 -6.557 -19.046 1.00 86.25 203 TYR A CA 1
ATOM 1511 C C . TYR A 1 203 ? 23.875 -7.391 -17.914 1.00 86.25 203 TYR A C 1
ATOM 1513 O O . TYR A 1 203 ? 24.910 -7.031 -17.349 1.00 86.25 203 TYR A O 1
ATOM 1521 N N . TYR A 1 204 ? 23.253 -8.523 -17.600 1.00 87.00 204 TYR A N 1
ATOM 1522 C CA . TYR A 1 204 ? 23.704 -9.436 -16.552 1.00 87.00 204 TYR A CA 1
ATOM 1523 C C . TYR A 1 204 ? 23.636 -10.884 -17.031 1.00 87.00 204 TYR A C 1
ATOM 1525 O O . TYR A 1 204 ? 22.751 -11.252 -17.806 1.00 87.00 204 TYR A O 1
ATOM 1533 N N . HIS A 1 205 ? 24.541 -11.720 -16.524 1.00 87.75 205 HIS A N 1
ATOM 1534 C CA . HIS A 1 205 ? 24.303 -13.161 -16.543 1.00 87.75 205 HIS A CA 1
ATOM 1535 C C . HIS A 1 205 ? 23.103 -13.476 -15.636 1.00 87.75 205 HIS A C 1
ATOM 1537 O O . HIS A 1 205 ? 22.985 -12.842 -14.579 1.00 87.75 205 HIS A O 1
ATOM 1543 N N . PRO A 1 206 ? 22.246 -14.446 -15.998 1.00 84.94 206 PRO A N 1
ATOM 1544 C CA . PRO A 1 206 ? 21.148 -14.883 -15.143 1.00 84.94 206 PRO A CA 1
ATOM 1545 C C . PRO A 1 206 ? 21.598 -15.193 -13.715 1.00 84.94 206 PRO A C 1
ATOM 1547 O O . PRO A 1 206 ? 20.980 -14.744 -12.759 1.00 84.94 206 PRO A O 1
ATOM 1550 N N . GLU A 1 207 ? 22.745 -15.850 -13.564 1.00 87.38 207 GLU A N 1
ATOM 1551 C CA . GLU A 1 207 ? 23.298 -16.282 -12.279 1.00 87.38 207 GLU A CA 1
ATOM 1552 C C . GLU A 1 207 ? 23.869 -15.120 -11.452 1.00 87.38 207 GLU A C 1
ATOM 1554 O O . GLU A 1 207 ? 23.961 -15.203 -10.229 1.00 87.38 207 GLU A O 1
ATOM 1559 N N . GLU A 1 208 ? 24.245 -14.022 -12.107 1.00 86.50 208 GLU A N 1
ATOM 1560 C CA . GLU A 1 208 ? 24.858 -12.851 -11.472 1.00 86.50 208 GLU A CA 1
ATOM 1561 C C . GLU A 1 208 ? 23.818 -11.812 -11.033 1.00 86.50 208 GLU A C 1
ATOM 1563 O O . GLU A 1 208 ? 24.102 -10.946 -10.197 1.00 86.50 208 GLU A O 1
ATOM 1568 N N . PHE A 1 209 ? 22.593 -11.901 -11.557 1.00 89.38 209 PHE A N 1
ATOM 1569 C CA . PHE A 1 209 ? 21.490 -11.021 -11.191 1.00 89.38 209 PHE A CA 1
ATOM 1570 C C . PHE A 1 209 ? 20.841 -11.475 -9.877 1.00 89.38 209 PHE A C 1
ATOM 1572 O O . PHE A 1 209 ? 19.780 -12.098 -9.836 1.00 89.38 209 PHE A O 1
ATOM 1579 N N . THR A 1 210 ? 21.524 -11.181 -8.771 1.00 90.88 210 THR A N 1
ATOM 1580 C CA . THR A 1 210 ? 21.184 -11.683 -7.434 1.00 90.88 210 THR A CA 1
ATOM 1581 C C . THR A 1 210 ? 20.862 -10.569 -6.447 1.00 90.88 210 THR A C 1
ATOM 1583 O O . THR A 1 210 ? 21.452 -9.490 -6.465 1.00 90.88 210 THR A O 1
ATOM 1586 N N . CYS A 1 211 ? 19.953 -10.847 -5.513 1.00 89.94 211 CYS A N 1
ATOM 1587 C CA . CYS A 1 211 ? 19.661 -9.939 -4.411 1.00 89.94 211 CYS A CA 1
ATOM 1588 C C . CYS A 1 211 ? 20.916 -9.671 -3.567 1.00 89.94 211 CYS A C 1
ATOM 1590 O O . CYS A 1 211 ? 21.540 -10.598 -3.057 1.00 89.94 211 CYS A O 1
ATOM 1592 N N . CYS A 1 212 ? 21.215 -8.400 -3.310 1.00 89.44 212 CYS A N 1
ATOM 1593 C CA . CYS A 1 212 ? 22.360 -7.978 -2.504 1.00 89.44 212 CYS A CA 1
ATOM 1594 C C . CYS A 1 212 ? 22.342 -8.565 -1.077 1.00 89.44 212 CYS A C 1
ATOM 1596 O O . CYS A 1 212 ? 23.388 -8.873 -0.514 1.00 89.44 212 CYS A O 1
ATOM 1598 N N . GLN A 1 213 ? 21.151 -8.786 -0.507 1.00 88.56 213 GLN A N 1
ATOM 1599 C CA . GLN A 1 213 ? 20.995 -9.233 0.878 1.00 88.56 213 GLN A CA 1
ATOM 1600 C C . GLN A 1 213 ? 20.928 -10.756 1.053 1.00 88.56 213 GLN A C 1
ATOM 1602 O O . GLN A 1 213 ? 21.548 -11.282 1.968 1.00 88.56 213 GLN A O 1
ATOM 1607 N N . CYS A 1 214 ? 20.178 -11.474 0.210 1.00 91.62 214 CYS A N 1
ATOM 1608 C CA . CYS A 1 214 ? 20.024 -12.933 0.337 1.00 91.62 214 CYS A CA 1
ATOM 1609 C C . CYS A 1 214 ? 20.749 -13.736 -0.746 1.00 91.62 214 CYS A C 1
ATOM 1611 O O . CYS A 1 214 ? 20.676 -14.959 -0.734 1.00 91.62 214 CYS A O 1
ATOM 1613 N N . ARG A 1 215 ? 21.401 -13.065 -1.706 1.00 90.62 215 ARG A N 1
ATOM 1614 C CA . ARG A 1 215 ? 22.087 -13.660 -2.866 1.00 90.62 215 ARG A CA 1
ATOM 1615 C C . ARG A 1 215 ? 21.215 -14.537 -3.770 1.00 90.62 215 ARG A C 1
ATOM 1617 O O . ARG A 1 215 ? 21.733 -15.135 -4.703 1.00 90.62 215 ARG A O 1
ATOM 1624 N N . LYS A 1 216 ? 19.897 -14.580 -3.555 1.00 90.00 216 LYS A N 1
ATOM 1625 C CA . LYS A 1 216 ? 18.970 -15.300 -4.431 1.00 90.00 216 LYS A CA 1
ATOM 1626 C C . LYS A 1 216 ? 18.955 -14.658 -5.821 1.00 90.00 216 LYS A C 1
ATOM 1628 O O . LYS A 1 216 ? 18.829 -13.435 -5.908 1.00 90.00 216 LYS A O 1
ATOM 1633 N N . VAL A 1 217 ? 19.039 -15.483 -6.863 1.00 88.69 217 VAL A N 1
ATOM 1634 C CA . VAL A 1 217 ? 18.831 -15.078 -8.259 1.00 88.69 217 VAL A CA 1
ATOM 1635 C C . VAL A 1 217 ? 17.413 -14.514 -8.434 1.00 88.69 217 VAL A C 1
ATOM 1637 O O . VAL A 1 217 ? 16.458 -15.012 -7.829 1.00 88.69 217 VAL A O 1
ATOM 1640 N N . LEU A 1 218 ? 17.305 -13.413 -9.178 1.00 85.44 218 LEU A N 1
ATOM 1641 C CA . LEU A 1 218 ? 16.067 -12.671 -9.442 1.00 85.44 218 LEU A CA 1
ATOM 1642 C C . LEU A 1 218 ? 15.670 -12.791 -10.917 1.00 85.44 218 LEU A C 1
ATOM 1644 O O . LEU A 1 218 ? 15.372 -11.797 -11.571 1.00 85.44 218 LEU A O 1
ATOM 1648 N N . ASP A 1 219 ? 15.711 -14.013 -11.437 1.00 71.44 219 ASP A N 1
ATOM 1649 C CA . ASP A 1 219 ? 15.314 -14.360 -12.802 1.00 71.44 219 ASP A CA 1
ATOM 1650 C C . ASP A 1 219 ? 13.786 -14.393 -12.972 1.00 71.44 219 ASP A C 1
ATOM 1652 O O . ASP A 1 219 ? 13.273 -14.088 -14.047 1.00 71.44 219 ASP A O 1
ATOM 1656 N N . GLU A 1 220 ? 13.058 -14.675 -11.886 1.00 67.62 220 GLU A N 1
ATOM 1657 C CA . GLU A 1 220 ? 11.598 -14.736 -11.862 1.00 67.62 220 GLU A CA 1
ATOM 1658 C C . GLU A 1 220 ? 10.990 -13.793 -10.811 1.00 67.62 220 GLU A C 1
ATOM 1660 O O . GLU A 1 220 ? 11.272 -13.863 -9.609 1.00 67.62 220 GLU A O 1
ATOM 1665 N N . GLY A 1 221 ? 10.083 -12.925 -11.266 1.00 67.81 221 GLY A N 1
ATOM 1666 C CA . GLY A 1 221 ? 9.360 -11.970 -10.426 1.00 67.81 221 GLY A CA 1
ATOM 1667 C C . GLY A 1 221 ? 9.903 -10.541 -10.505 1.00 67.81 221 GLY A C 1
ATOM 1668 O O . GLY A 1 221 ? 10.633 -10.174 -11.417 1.00 67.81 221 GLY A O 1
ATOM 1669 N N . GLY A 1 222 ? 9.466 -9.691 -9.574 1.00 77.38 222 GLY A N 1
ATOM 1670 C CA . GLY A 1 222 ? 9.930 -8.303 -9.488 1.00 77.38 222 GLY A CA 1
ATOM 1671 C C . GLY A 1 222 ? 11.176 -8.169 -8.615 1.00 77.38 222 GLY A C 1
ATOM 1672 O O . GLY A 1 222 ? 11.396 -8.976 -7.712 1.00 77.38 222 GLY A O 1
ATOM 1673 N N . PHE A 1 223 ? 11.946 -7.109 -8.839 1.00 84.50 223 PHE A N 1
ATOM 1674 C CA . PHE A 1 223 ? 13.063 -6.696 -7.993 1.00 84.50 223 PHE A CA 1
ATOM 1675 C C . PHE A 1 223 ? 12.942 -5.205 -7.660 1.00 84.50 223 PHE A C 1
ATOM 1677 O O . PHE A 1 223 ? 12.268 -4.456 -8.367 1.00 84.50 223 PHE A O 1
ATOM 1684 N N . PHE A 1 224 ? 13.601 -4.786 -6.584 1.00 82.88 224 PHE A N 1
ATOM 1685 C CA . PHE A 1 224 ? 13.675 -3.391 -6.158 1.00 82.88 224 PHE A CA 1
ATOM 1686 C C . PHE A 1 224 ? 15.110 -2.892 -6.277 1.00 82.88 224 PHE A C 1
ATOM 1688 O O . PHE A 1 224 ? 16.035 -3.597 -5.877 1.00 82.88 224 PHE A O 1
ATOM 1695 N N . GLU A 1 225 ? 15.300 -1.693 -6.817 1.00 84.81 225 GLU A N 1
ATOM 1696 C CA . GLU A 1 225 ? 16.604 -1.034 -6.877 1.00 84.81 225 GLU A CA 1
ATOM 1697 C C . GLU A 1 225 ? 16.678 0.079 -5.830 1.00 84.81 225 GLU A C 1
ATOM 1699 O O . GLU A 1 225 ? 15.760 0.881 -5.685 1.00 84.81 225 GLU A O 1
ATOM 1704 N N . GLU A 1 226 ? 17.799 0.147 -5.120 1.00 77.88 226 GLU A N 1
ATOM 1705 C CA . GLU A 1 226 ? 18.114 1.237 -4.214 1.00 77.88 226 GLU A CA 1
ATOM 1706 C C . GLU A 1 226 ? 19.610 1.555 -4.266 1.00 77.88 226 GLU A C 1
ATOM 1708 O O . GLU A 1 226 ? 20.443 0.717 -3.914 1.00 77.88 226 GLU A O 1
ATOM 1713 N N . LYS A 1 227 ? 19.957 2.782 -4.686 1.00 80.25 227 LYS A N 1
ATOM 1714 C CA . LYS A 1 227 ? 21.346 3.276 -4.777 1.00 80.25 227 LYS A CA 1
ATOM 1715 C C . LYS A 1 227 ? 22.270 2.324 -5.565 1.00 80.25 227 LYS A C 1
ATOM 1717 O O . LYS A 1 227 ? 23.386 2.048 -5.129 1.00 80.25 227 LYS A O 1
ATOM 1722 N N . GLY A 1 228 ? 21.790 1.762 -6.677 1.00 76.62 228 GLY A N 1
ATOM 1723 C CA . GLY A 1 228 ? 22.538 0.791 -7.487 1.00 76.62 228 GLY A CA 1
ATOM 1724 C C . GLY A 1 228 ? 22.640 -0.623 -6.893 1.00 76.62 228 GLY A C 1
ATOM 1725 O O . GLY A 1 228 ? 23.324 -1.477 -7.452 1.00 76.62 228 GLY A O 1
ATOM 1726 N N . SER A 1 229 ? 21.971 -0.905 -5.769 1.00 83.88 229 SER A N 1
ATOM 1727 C CA . SER A 1 229 ? 21.840 -2.255 -5.208 1.00 83.88 229 SER A CA 1
ATOM 1728 C C . SER A 1 229 ? 20.459 -2.834 -5.492 1.00 83.88 229 SER A C 1
ATOM 1730 O O . SER A 1 229 ? 19.446 -2.185 -5.246 1.00 83.88 229 SER A O 1
ATOM 1732 N N . ILE A 1 230 ? 20.416 -4.084 -5.953 1.00 83.00 230 ILE A N 1
ATOM 1733 C CA . ILE A 1 230 ? 19.163 -4.795 -6.224 1.00 83.00 230 ILE A CA 1
ATOM 1734 C C . ILE A 1 230 ? 18.750 -5.679 -5.042 1.00 83.00 230 ILE A C 1
ATOM 1736 O O . ILE A 1 230 ? 19.559 -6.395 -4.441 1.00 83.00 230 ILE A O 1
ATOM 1740 N N . PHE A 1 231 ? 17.465 -5.659 -4.710 1.00 85.31 231 PHE A N 1
ATOM 1741 C CA . PHE A 1 231 ? 16.866 -6.404 -3.612 1.00 85.31 231 PHE A CA 1
ATOM 1742 C C . PHE A 1 231 ? 15.677 -7.224 -4.101 1.00 85.31 231 PHE A C 1
ATOM 1744 O O . PHE A 1 231 ? 14.880 -6.780 -4.925 1.00 85.31 231 PHE A O 1
ATOM 1751 N N . CYS A 1 232 ? 15.532 -8.433 -3.558 1.00 86.38 232 CYS A N 1
ATOM 1752 C CA . CYS A 1 232 ? 14.309 -9.195 -3.751 1.00 86.38 232 CYS A CA 1
ATOM 1753 C C . CYS A 1 232 ? 13.172 -8.565 -2.927 1.00 86.38 232 CYS A C 1
ATOM 1755 O O . CYS A 1 232 ? 13.452 -7.958 -1.885 1.00 86.38 232 CYS A O 1
ATOM 1757 N N . PRO A 1 233 ? 11.900 -8.770 -3.309 1.00 82.12 233 PRO A N 1
ATOM 1758 C CA . PRO A 1 233 ? 10.762 -8.218 -2.580 1.00 82.12 233 PRO A CA 1
ATOM 1759 C C . PRO A 1 233 ? 10.770 -8.546 -1.090 1.00 82.12 233 PRO A C 1
ATOM 1761 O O . PRO A 1 233 ? 10.618 -7.667 -0.255 1.00 82.12 233 PRO A O 1
ATOM 1764 N N . LYS A 1 234 ? 11.095 -9.793 -0.738 1.00 83.94 234 LYS A N 1
ATOM 1765 C CA . LYS A 1 234 ? 11.150 -10.237 0.661 1.00 83.94 234 LYS A CA 1
ATOM 1766 C C . LYS A 1 234 ? 12.186 -9.468 1.488 1.00 83.94 234 LYS A C 1
ATOM 1768 O O . LYS A 1 234 ? 11.911 -9.089 2.625 1.00 83.94 234 LYS A O 1
ATOM 1773 N N . CYS A 1 235 ? 13.387 -9.266 0.943 1.00 84.94 235 CYS A N 1
ATOM 1774 C CA . CYS A 1 235 ? 14.455 -8.544 1.637 1.00 84.94 235 CYS A CA 1
ATOM 1775 C C . CYS A 1 235 ? 14.152 -7.050 1.726 1.00 84.94 235 CYS A C 1
ATOM 1777 O O . CYS A 1 235 ? 14.393 -6.454 2.774 1.00 84.94 235 CYS A O 1
ATOM 1779 N N . TYR A 1 236 ? 13.592 -6.477 0.659 1.00 84.56 236 TYR A N 1
ATOM 1780 C CA . TYR A 1 236 ? 13.176 -5.082 0.632 1.00 84.56 236 TYR A CA 1
ATOM 1781 C C . TYR A 1 236 ? 12.087 -4.812 1.683 1.00 84.56 236 TYR A C 1
ATOM 1783 O O . TYR A 1 236 ? 12.284 -3.980 2.568 1.00 84.56 236 TYR A O 1
ATOM 1791 N N . ASP A 1 237 ? 11.018 -5.613 1.695 1.00 81.38 237 ASP A N 1
ATOM 1792 C CA . ASP A 1 237 ? 9.934 -5.514 2.679 1.00 81.38 237 ASP A CA 1
ATOM 1793 C C . ASP A 1 237 ? 10.450 -5.675 4.112 1.00 81.38 237 ASP A C 1
ATOM 1795 O O . ASP A 1 237 ? 10.073 -4.928 5.007 1.00 81.38 237 ASP A O 1
ATOM 1799 N N . THR A 1 238 ? 11.359 -6.623 4.353 1.00 82.31 238 THR A N 1
ATOM 1800 C CA . THR A 1 238 ? 11.915 -6.861 5.697 1.00 82.31 238 THR A CA 1
ATOM 1801 C C . THR A 1 238 ? 12.759 -5.686 6.194 1.00 82.31 238 THR A C 1
ATOM 1803 O O . THR A 1 238 ? 12.728 -5.366 7.386 1.00 82.31 238 THR A O 1
ATOM 1806 N N . ARG A 1 239 ? 13.519 -5.037 5.304 1.00 79.50 239 ARG A N 1
ATOM 1807 C CA . ARG A 1 239 ? 14.346 -3.869 5.639 1.00 79.50 239 ARG A CA 1
ATOM 1808 C C . ARG A 1 239 ? 13.471 -2.690 6.069 1.00 79.50 239 ARG A C 1
ATOM 1810 O O . ARG A 1 239 ? 13.762 -2.061 7.087 1.00 79.50 239 ARG A O 1
ATOM 1817 N N . TYR A 1 240 ? 12.395 -2.439 5.328 1.00 81.00 240 TYR A N 1
ATOM 1818 C CA . TYR A 1 240 ? 11.493 -1.306 5.550 1.00 81.00 240 TYR A CA 1
ATOM 1819 C C . TYR A 1 240 ? 10.330 -1.595 6.497 1.00 81.00 240 TYR A C 1
ATOM 1821 O O . TYR A 1 240 ? 9.648 -0.666 6.929 1.00 81.00 240 TYR A O 1
ATOM 1829 N N . ALA A 1 241 ? 10.158 -2.856 6.895 1.00 82.00 241 ALA A N 1
ATOM 1830 C CA . ALA A 1 241 ? 9.128 -3.262 7.831 1.00 82.00 241 ALA A CA 1
ATOM 1831 C C . ALA A 1 241 ? 9.215 -2.483 9.158 1.00 82.00 241 ALA A C 1
ATOM 1833 O O . ALA A 1 241 ? 10.304 -2.343 9.742 1.00 82.00 241 ALA A O 1
ATOM 1834 N N . PRO A 1 242 ? 8.074 -2.020 9.698 1.00 84.06 242 PRO A N 1
ATOM 1835 C CA . PRO A 1 242 ? 8.023 -1.429 11.016 1.00 84.06 242 PRO A CA 1
ATOM 1836 C C . PRO A 1 242 ? 8.217 -2.515 12.079 1.00 84.06 242 PRO A C 1
ATOM 1838 O O . PRO A 1 242 ? 8.020 -3.711 11.841 1.00 84.06 242 PRO A O 1
ATOM 1841 N N . SER A 1 243 ? 8.628 -2.097 13.270 1.00 87.31 243 SER A N 1
ATOM 1842 C CA . SER A 1 243 ? 8.867 -3.006 14.391 1.00 87.31 243 SER A CA 1
ATOM 1843 C C . SER A 1 243 ? 7.626 -3.119 15.270 1.00 87.31 243 SER A C 1
ATOM 1845 O O . SER A 1 243 ? 7.063 -2.112 15.692 1.00 87.31 243 SER A O 1
ATOM 1847 N N . CYS A 1 244 ? 7.238 -4.349 15.604 1.00 89.88 244 CYS A N 1
ATOM 1848 C CA . CYS A 1 244 ? 6.113 -4.617 16.491 1.00 89.88 244 CYS A CA 1
ATOM 1849 C C . CYS A 1 244 ? 6.383 -4.126 17.913 1.00 89.88 244 CYS A C 1
ATOM 1851 O O . CYS A 1 244 ? 7.391 -4.480 18.526 1.00 89.88 244 CYS A O 1
ATOM 1853 N N . ALA A 1 245 ? 5.443 -3.374 18.480 1.00 88.38 245 ALA A N 1
ATOM 1854 C CA . ALA A 1 245 ? 5.572 -2.830 19.825 1.00 88.38 245 ALA A CA 1
ATOM 1855 C C . ALA A 1 245 ? 5.646 -3.908 20.927 1.00 88.38 245 ALA A C 1
ATOM 1857 O O . ALA A 1 245 ? 6.393 -3.708 21.889 1.00 88.38 245 ALA A O 1
ATOM 1858 N N . LYS A 1 246 ? 4.962 -5.055 20.752 1.00 88.31 246 LYS A N 1
ATOM 1859 C CA . LYS A 1 246 ? 4.959 -6.193 21.698 1.00 88.31 246 LYS A CA 1
ATOM 1860 C C . LYS A 1 246 ? 6.241 -7.018 21.637 1.00 88.31 246 LYS A C 1
ATOM 1862 O O . LYS A 1 246 ? 6.946 -7.137 22.627 1.00 88.31 246 LYS A O 1
ATOM 1867 N N . CYS A 1 247 ? 6.537 -7.611 20.480 1.00 91.75 247 CYS A N 1
ATOM 1868 C CA . CYS A 1 247 ? 7.607 -8.606 20.358 1.00 91.75 247 CYS A CA 1
ATOM 1869 C C . CYS A 1 247 ? 8.918 -8.044 19.791 1.00 91.75 247 CYS A C 1
ATOM 1871 O O . CYS A 1 247 ? 9.864 -8.803 19.602 1.00 91.75 247 CYS A O 1
ATOM 1873 N N . LYS A 1 248 ? 8.957 -6.749 19.440 1.00 90.19 248 LYS A N 1
ATOM 1874 C CA . LYS A 1 248 ? 10.107 -6.026 18.859 1.00 90.19 248 LYS A CA 1
ATOM 1875 C C . LYS A 1 248 ? 10.631 -6.561 17.517 1.00 90.19 248 LYS A C 1
ATOM 1877 O O . LYS A 1 248 ? 11.596 -6.026 16.981 1.00 90.19 248 LYS A O 1
ATOM 1882 N N . LYS A 1 249 ? 9.973 -7.563 16.925 1.00 88.88 249 LYS A N 1
ATOM 1883 C CA . LYS A 1 249 ? 10.313 -8.122 15.604 1.00 88.88 249 LYS A CA 1
ATOM 1884 C C . LYS A 1 249 ? 9.680 -7.299 14.479 1.00 88.88 249 LYS A C 1
ATOM 1886 O O . LYS A 1 249 ? 8.624 -6.693 14.667 1.00 88.88 249 LYS A O 1
ATOM 1891 N N . LYS A 1 250 ? 10.313 -7.315 13.304 1.00 88.00 250 LYS A N 1
ATOM 1892 C CA . LYS A 1 250 ? 9.812 -6.688 12.071 1.00 88.00 250 LYS A CA 1
ATOM 1893 C C . LYS A 1 250 ? 8.463 -7.288 11.657 1.00 88.00 250 LYS A C 1
ATOM 1895 O O . LYS A 1 250 ? 8.261 -8.499 11.767 1.00 88.00 250 LYS A O 1
ATOM 1900 N N . ILE A 1 251 ? 7.534 -6.447 11.211 1.00 86.19 251 ILE A N 1
ATOM 1901 C CA . ILE A 1 251 ? 6.211 -6.875 10.746 1.00 86.19 251 ILE A CA 1
ATOM 1902 C C . ILE A 1 251 ? 6.229 -6.987 9.226 1.00 86.19 251 ILE A C 1
ATOM 1904 O O . ILE A 1 251 ? 6.148 -5.989 8.515 1.00 86.19 251 ILE A O 1
ATOM 1908 N N . THR A 1 252 ? 6.332 -8.217 8.734 1.00 80.69 252 THR A N 1
ATOM 1909 C CA . THR A 1 252 ? 6.210 -8.539 7.313 1.00 80.69 252 THR A CA 1
ATOM 1910 C C . THR A 1 252 ? 4.759 -8.941 7.018 1.00 80.69 252 THR A C 1
ATOM 1912 O O . THR A 1 252 ? 4.207 -9.826 7.671 1.00 80.69 252 THR A O 1
ATOM 1915 N N . GLY A 1 253 ? 4.101 -8.268 6.068 1.00 76.12 253 GLY A N 1
ATOM 1916 C CA . GLY A 1 253 ? 2.704 -8.547 5.700 1.00 76.12 253 GLY A CA 1
ATOM 1917 C C . GLY A 1 253 ? 1.664 -7.667 6.408 1.00 76.12 253 GLY A C 1
ATOM 1918 O O . GLY A 1 253 ? 1.693 -6.446 6.275 1.00 76.12 253 GLY A O 1
ATOM 1919 N N . GLU A 1 254 ? 0.679 -8.270 7.085 1.00 81.06 254 GLU A N 1
ATOM 1920 C CA . GLU A 1 254 ? -0.409 -7.525 7.745 1.00 81.06 254 GLU A CA 1
ATOM 1921 C C . GLU A 1 254 ? 0.098 -6.775 8.987 1.00 81.06 254 GLU A C 1
ATOM 1923 O O . GLU A 1 254 ? 0.568 -7.380 9.954 1.00 81.06 254 GLU A O 1
ATOM 1928 N N . VAL A 1 255 ? -0.047 -5.451 8.971 1.00 83.44 255 VAL A N 1
ATOM 1929 C CA . VAL A 1 255 ? 0.260 -4.549 10.080 1.00 83.44 255 VAL A CA 1
ATOM 1930 C C . VAL A 1 255 ? -1.034 -4.072 10.719 1.00 83.44 255 VAL A C 1
ATOM 1932 O O . VAL A 1 255 ? -1.985 -3.665 10.052 1.00 83.44 255 VAL A O 1
ATOM 1935 N N . MET A 1 256 ? -1.050 -4.087 12.045 1.00 84.00 256 MET A N 1
ATOM 1936 C CA . MET A 1 256 ? -2.093 -3.459 12.833 1.00 84.00 256 MET A CA 1
ATOM 1937 C C . MET A 1 256 ? -1.604 -2.120 13.369 1.00 84.00 256 MET A C 1
ATOM 1939 O O . MET A 1 256 ? -0.600 -2.061 14.083 1.00 84.00 256 MET A O 1
ATOM 1943 N N . HIS A 1 257 ? -2.332 -1.057 13.038 1.00 84.00 257 HIS A N 1
ATOM 1944 C CA . HIS A 1 257 ? -2.101 0.279 13.568 1.00 84.00 257 HIS A CA 1
ATOM 1945 C C . HIS A 1 257 ? -3.025 0.518 14.761 1.00 84.00 257 HIS A C 1
ATOM 1947 O O . HIS A 1 257 ? -4.249 0.451 14.633 1.00 84.00 257 HIS A O 1
ATOM 1953 N N . ALA A 1 258 ? -2.425 0.779 15.921 1.00 82.25 258 ALA A N 1
ATOM 1954 C CA . ALA A 1 258 ? -3.128 1.059 17.167 1.00 82.25 258 ALA A CA 1
ATOM 1955 C C . ALA A 1 258 ? -2.249 1.936 18.064 1.00 82.25 258 ALA A C 1
ATOM 1957 O O . ALA A 1 258 ? -1.045 1.695 18.165 1.00 82.25 258 ALA A O 1
ATOM 1958 N N . LEU A 1 259 ? -2.848 2.940 18.717 1.00 80.31 259 LEU A N 1
ATOM 1959 C CA . LEU A 1 259 ? -2.171 3.821 19.684 1.00 80.31 259 LEU A CA 1
ATOM 1960 C C . LEU A 1 259 ? -0.901 4.491 19.126 1.00 80.31 259 LEU A C 1
ATOM 1962 O O . LEU A 1 259 ? 0.124 4.552 19.796 1.00 80.31 259 LEU A O 1
ATOM 1966 N N . LYS A 1 260 ? -0.947 4.954 17.867 1.00 77.50 260 LYS A N 1
ATOM 1967 C CA . LYS A 1 260 ? 0.211 5.523 17.138 1.00 77.50 260 LYS A CA 1
ATOM 1968 C C . LYS A 1 260 ? 1.403 4.558 16.980 1.00 77.50 260 LYS A C 1
ATOM 1970 O O . LYS A 1 260 ? 2.484 4.976 16.580 1.00 77.50 260 LYS A O 1
ATOM 1975 N N . MET A 1 261 ? 1.211 3.268 17.248 1.00 84.69 261 MET A N 1
ATOM 1976 C CA . MET A 1 261 ? 2.219 2.219 17.115 1.00 84.69 261 MET A CA 1
ATOM 1977 C C . MET A 1 261 ? 1.793 1.163 16.090 1.00 84.69 261 MET A C 1
ATOM 1979 O O . MET A 1 261 ? 0.652 1.131 15.619 1.00 84.69 261 MET A O 1
ATOM 1983 N N . THR A 1 262 ? 2.736 0.284 15.750 1.00 86.88 262 THR A N 1
ATOM 1984 C CA . THR A 1 262 ? 2.506 -0.853 14.854 1.00 86.88 262 THR A CA 1
ATOM 1985 C C . THR A 1 262 ? 2.682 -2.169 15.594 1.00 86.88 262 THR A C 1
ATOM 1987 O O . THR A 1 262 ? 3.547 -2.320 16.462 1.00 86.88 262 THR A O 1
ATOM 1990 N N . TRP A 1 263 ? 1.839 -3.133 15.247 1.00 89.38 263 TRP A N 1
ATOM 1991 C CA . TRP A 1 263 ? 1.778 -4.432 15.897 1.00 89.38 263 TRP A CA 1
ATOM 1992 C C . TRP A 1 263 ? 1.596 -5.520 14.844 1.00 89.38 263 TRP A C 1
ATOM 1994 O O . TRP A 1 263 ? 0.937 -5.306 13.823 1.00 89.38 263 TRP A O 1
ATOM 2004 N N . HIS A 1 264 ? 2.130 -6.717 15.099 1.00 89.94 264 HIS A N 1
ATOM 2005 C CA . HIS A 1 264 ? 1.608 -7.892 14.402 1.00 89.94 264 HIS A CA 1
ATOM 2006 C C . HIS A 1 264 ? 0.149 -8.074 14.800 1.00 89.94 264 HIS A C 1
ATOM 2008 O O . HIS A 1 264 ? -0.199 -7.920 15.972 1.00 89.94 264 HIS A O 1
ATOM 2014 N N . VAL A 1 265 ? -0.682 -8.513 13.860 1.00 89.19 265 VAL A N 1
ATOM 2015 C CA . VAL A 1 265 ? -2.092 -8.802 14.151 1.00 89.19 265 VAL A CA 1
ATOM 2016 C C . VAL A 1 265 ? -2.246 -9.862 15.252 1.00 89.19 265 VAL A C 1
ATOM 2018 O O . VAL A 1 265 ? -3.144 -9.781 16.078 1.00 89.19 265 VAL A O 1
ATOM 2021 N N . GLN A 1 266 ? -1.324 -10.827 15.310 1.00 89.38 266 GLN A N 1
ATOM 2022 C CA . GLN A 1 266 ? -1.267 -11.837 16.375 1.00 89.38 266 GLN A CA 1
ATOM 2023 C C . GLN A 1 266 ? -0.678 -11.314 17.693 1.00 89.38 266 GLN A C 1
ATOM 2025 O O . GLN A 1 266 ? -0.853 -11.929 18.739 1.00 89.38 266 GLN A O 1
ATOM 2030 N N . CYS A 1 267 ? 0.048 -10.197 17.668 1.00 89.25 267 CYS A N 1
ATOM 2031 C CA . CYS A 1 267 ? 0.562 -9.579 18.885 1.00 89.25 267 CYS A CA 1
ATOM 2032 C C . CYS A 1 267 ? -0.502 -8.717 19.571 1.00 89.25 267 CYS A C 1
ATOM 2034 O O . CYS A 1 267 ? -0.491 -8.614 20.799 1.00 89.25 267 CYS A O 1
ATOM 2036 N N . PHE A 1 268 ? -1.415 -8.130 18.799 1.00 89.75 268 PHE A N 1
ATOM 2037 C CA . PHE A 1 268 ? -2.478 -7.269 19.300 1.00 89.75 268 PHE A CA 1
ATOM 2038 C C . PHE A 1 268 ? -3.767 -8.063 19.566 1.00 89.75 268 PHE A C 1
ATOM 2040 O O . PHE A 1 268 ? -4.727 -8.076 18.793 1.00 89.75 268 PHE A O 1
ATOM 2047 N N . THR A 1 269 ? -3.747 -8.792 20.676 1.00 90.94 269 THR A N 1
ATOM 2048 C CA . THR A 1 269 ? -4.802 -9.716 21.108 1.00 90.94 269 THR A CA 1
ATOM 2049 C C . THR A 1 269 ? -5.382 -9.273 22.437 1.00 90.94 269 THR A C 1
ATOM 2051 O O . THR A 1 269 ? -4.620 -8.853 23.307 1.00 90.94 269 THR A O 1
ATOM 2054 N N . CYS A 1 270 ? -6.689 -9.455 22.616 1.00 88.69 270 CYS A N 1
ATOM 2055 C CA . CYS A 1 270 ? -7.368 -9.179 23.877 1.00 88.69 270 CYS A CA 1
ATOM 2056 C C . CYS A 1 270 ? -6.703 -9.931 25.040 1.00 88.69 270 CYS A C 1
ATOM 2058 O O . CYS A 1 270 ? -6.446 -11.133 24.935 1.00 88.69 270 CYS A O 1
ATOM 2060 N N . ALA A 1 271 ? -6.439 -9.247 26.150 1.00 87.31 271 ALA A N 1
ATOM 2061 C CA . ALA A 1 271 ? -5.857 -9.866 27.334 1.00 87.31 271 ALA A CA 1
ATOM 2062 C C . ALA A 1 271 ? -6.772 -10.929 27.964 1.00 87.31 271 ALA A C 1
ATOM 2064 O O . ALA A 1 271 ? -6.256 -11.963 28.394 1.00 87.31 271 ALA A O 1
ATOM 2065 N N . ALA A 1 272 ? -8.095 -10.733 27.924 1.00 86.12 272 ALA A N 1
ATOM 2066 C CA . ALA A 1 272 ? -9.082 -11.677 28.451 1.00 86.12 272 ALA A CA 1
ATOM 2067 C C . ALA A 1 272 ? -9.301 -12.891 27.527 1.00 86.12 272 ALA A C 1
ATOM 2069 O O . ALA A 1 272 ? -8.996 -14.020 27.897 1.00 86.12 272 ALA A O 1
ATOM 2070 N N . CYS A 1 273 ? -9.772 -12.676 26.293 1.00 88.44 273 CYS A N 1
ATOM 2071 C CA . CYS A 1 273 ? -10.182 -13.771 25.399 1.00 88.44 273 CYS A CA 1
ATOM 2072 C C . CYS A 1 273 ? -9.087 -14.260 24.433 1.00 88.44 273 CYS A C 1
ATOM 2074 O O . CYS A 1 273 ? -9.349 -15.112 23.586 1.00 88.44 273 CYS A O 1
ATOM 2076 N N . LYS A 1 274 ? -7.880 -13.674 24.488 1.00 88.00 274 LYS A N 1
ATOM 2077 C CA . LYS A 1 274 ? -6.712 -13.983 23.631 1.00 88.00 274 LYS A CA 1
ATOM 2078 C C . LYS A 1 274 ? -6.958 -13.902 22.118 1.00 88.00 274 LYS A C 1
ATOM 2080 O O . LYS A 1 274 ? -6.096 -14.271 21.325 1.00 88.00 274 LYS A O 1
ATOM 2085 N N . THR A 1 275 ? -8.097 -13.356 21.698 1.00 87.12 275 THR A N 1
ATOM 2086 C CA . THR A 1 275 ? -8.472 -13.232 20.287 1.00 87.12 275 THR A CA 1
ATOM 2087 C C . THR A 1 275 ? -7.872 -11.952 19.694 1.00 87.12 275 THR A C 1
ATOM 2089 O O . THR A 1 275 ? -7.877 -10.913 20.365 1.00 87.12 275 THR A O 1
ATOM 2092 N N . PRO A 1 276 ? -7.343 -11.979 18.454 1.00 87.25 276 PRO A N 1
ATOM 2093 C CA . PRO A 1 276 ? -6.827 -10.784 17.792 1.00 87.25 276 PRO A CA 1
ATOM 2094 C C . PRO A 1 276 ? -7.938 -9.754 17.582 1.00 87.25 276 PRO A C 1
ATOM 2096 O O . PRO A 1 276 ? -8.992 -10.052 17.015 1.00 87.25 276 PRO A O 1
ATOM 2099 N N . ILE A 1 277 ? -7.688 -8.523 18.015 1.00 85.44 277 ILE A N 1
ATOM 2100 C CA . ILE A 1 277 ? -8.643 -7.422 17.900 1.00 85.44 277 ILE A CA 1
ATOM 2101 C C . ILE A 1 277 ? -8.444 -6.783 16.526 1.00 85.44 277 ILE A C 1
ATOM 2103 O O . ILE A 1 277 ? -7.561 -5.956 16.377 1.00 85.44 277 ILE A O 1
ATOM 2107 N N . ARG A 1 278 ? -9.228 -7.170 15.510 1.00 81.94 278 ARG A N 1
ATOM 2108 C CA . ARG A 1 278 ? -9.145 -6.617 14.140 1.00 81.94 278 ARG A CA 1
ATOM 2109 C C . ARG A 1 278 ? -10.341 -5.727 13.818 1.00 81.94 278 ARG A C 1
ATOM 2111 O O . ARG A 1 278 ? -11.463 -6.218 13.889 1.00 81.94 278 ARG A O 1
ATOM 2118 N N . ASN A 1 279 ? -10.103 -4.484 13.388 1.00 71.25 279 ASN A N 1
ATOM 2119 C CA . ASN A 1 279 ? -11.135 -3.534 12.936 1.00 71.25 279 ASN A CA 1
ATOM 2120 C C . ASN A 1 279 ? -12.315 -3.413 13.916 1.00 71.25 279 ASN A C 1
ATOM 2122 O O . ASN A 1 279 ? -13.473 -3.295 13.518 1.00 71.25 279 ASN A O 1
ATOM 2126 N N . ARG A 1 280 ? -12.016 -3.518 15.210 1.00 74.62 280 ARG A N 1
ATOM 2127 C CA . ARG A 1 280 ? -12.977 -3.419 16.306 1.00 74.62 280 ARG A CA 1
ATOM 2128 C C . ARG A 1 280 ? -12.469 -2.399 17.303 1.00 74.62 280 ARG A C 1
ATOM 2130 O O . ARG A 1 280 ? -11.254 -2.208 17.433 1.00 74.62 280 ARG A O 1
ATOM 2137 N N . ALA A 1 281 ? -13.414 -1.757 17.976 1.00 77.12 281 ALA A N 1
ATOM 2138 C CA . ALA A 1 281 ? -13.104 -0.931 19.119 1.00 77.12 281 ALA A CA 1
ATOM 2139 C C . ALA A 1 281 ? -12.563 -1.811 20.253 1.00 77.12 281 ALA A C 1
ATOM 2141 O O . ALA A 1 281 ? -12.880 -3.000 20.384 1.00 77.12 281 ALA A O 1
ATOM 2142 N N . PHE A 1 282 ? -11.660 -1.216 21.011 1.00 84.19 282 PHE A N 1
ATOM 2143 C CA . PHE A 1 282 ? -10.999 -1.826 22.146 1.00 84.19 282 PHE A CA 1
ATOM 2144 C C . PHE A 1 282 ? -10.740 -0.745 23.182 1.00 84.19 282 PHE A C 1
ATOM 2146 O O . PHE A 1 282 ? -10.707 0.443 22.856 1.00 84.19 282 PHE A O 1
ATOM 2153 N N . TYR A 1 283 ? -10.524 -1.172 24.415 1.00 84.06 283 TYR A N 1
ATOM 2154 C CA . TYR A 1 283 ? -10.089 -0.304 25.497 1.00 84.06 283 TYR A CA 1
ATOM 2155 C C . TYR A 1 283 ? -8.763 -0.807 26.063 1.00 84.06 283 TYR A C 1
ATOM 2157 O O . TYR A 1 283 ? -8.349 -1.941 25.808 1.00 84.06 283 TYR A O 1
ATOM 2165 N N . MET A 1 284 ? -8.062 0.074 26.768 1.00 81.50 284 MET A N 1
ATOM 2166 C CA . MET A 1 284 ? -6.786 -0.227 27.405 1.00 81.50 284 MET A CA 1
ATOM 2167 C C . MET A 1 284 ? -6.966 -0.197 28.910 1.00 81.50 284 MET A C 1
ATOM 2169 O O . MET A 1 284 ? -7.436 0.799 29.453 1.00 81.50 284 MET A O 1
ATOM 2173 N N . GLU A 1 285 ? -6.537 -1.261 29.569 1.00 81.00 285 GLU A N 1
ATOM 2174 C CA . GLU A 1 285 ? -6.516 -1.366 31.022 1.00 81.00 285 GLU A CA 1
ATOM 2175 C C . GLU A 1 285 ? -5.132 -1.892 31.416 1.00 81.00 285 GLU A C 1
ATOM 2177 O O . GLU A 1 285 ? -4.646 -2.867 30.841 1.00 81.00 285 GLU A O 1
ATOM 2182 N N . GLU A 1 286 ? -4.429 -1.155 32.282 1.00 81.44 286 GLU A N 1
ATOM 2183 C CA . GLU A 1 286 ? -3.052 -1.461 32.719 1.00 81.44 286 GLU A CA 1
ATOM 2184 C C . GLU A 1 286 ? -2.036 -1.691 31.577 1.00 81.44 286 GLU A C 1
ATOM 2186 O O . GLU A 1 286 ? -1.105 -2.491 31.675 1.00 81.44 286 GLU A O 1
ATOM 2191 N N . GLY A 1 287 ? -2.203 -0.999 30.447 1.00 78.94 287 GLY A N 1
ATOM 2192 C CA . GLY A 1 287 ? -1.315 -1.167 29.292 1.00 78.94 287 GLY A CA 1
ATOM 2193 C C . GLY A 1 287 ? -1.636 -2.386 28.416 1.00 78.94 287 GLY A C 1
ATOM 2194 O O . GLY A 1 287 ? -0.883 -2.672 27.481 1.00 78.94 287 GLY A O 1
ATOM 2195 N N . GLN A 1 288 ? -2.743 -3.088 28.671 1.00 81.31 288 GLN A N 1
ATOM 2196 C CA . GLN A 1 288 ? -3.182 -4.246 27.896 1.00 81.31 288 GLN A CA 1
ATOM 2197 C C . GLN A 1 288 ? -4.483 -3.955 27.130 1.00 81.31 288 GLN A C 1
ATOM 2199 O O . GLN A 1 288 ? -5.382 -3.315 27.674 1.00 81.31 288 GLN A O 1
ATOM 2204 N N . PRO A 1 289 ? -4.610 -4.413 25.868 1.00 85.06 289 PRO A N 1
ATOM 2205 C CA . PRO A 1 289 ? -5.812 -4.182 25.079 1.00 85.06 289 PRO A CA 1
ATOM 2206 C C . PRO A 1 289 ? -6.903 -5.213 25.404 1.00 85.06 289 PRO A C 1
ATOM 2208 O O . PRO A 1 289 ? -6.633 -6.415 25.474 1.00 85.06 289 PRO A O 1
ATOM 2211 N N . TYR A 1 290 ? -8.148 -4.758 25.513 1.00 84.69 290 TYR A N 1
ATOM 2212 C CA . TYR A 1 290 ? -9.339 -5.573 25.762 1.00 84.69 290 TYR A CA 1
ATOM 2213 C C . TYR A 1 290 ? -10.414 -5.304 24.705 1.00 84.69 290 TYR A C 1
ATOM 2215 O O . TYR A 1 290 ? -10.610 -4.171 24.269 1.00 84.69 290 TYR A O 1
ATOM 2223 N N . CYS A 1 291 ? -11.105 -6.353 24.256 1.00 86.50 291 CYS A N 1
ATOM 2224 C CA . CYS A 1 291 ? -12.201 -6.221 23.294 1.00 86.50 291 CYS A CA 1
ATOM 2225 C C . CYS A 1 291 ? -13.532 -5.891 23.983 1.00 86.50 291 CYS A C 1
ATOM 2227 O O . CYS A 1 291 ? -13.754 -6.304 25.110 1.00 86.50 291 CYS A O 1
ATOM 2229 N N . GLU A 1 292 ? -14.462 -5.263 23.258 1.00 76.06 292 GLU A N 1
ATOM 2230 C CA . GLU A 1 292 ? -15.806 -4.904 23.760 1.00 76.06 292 GLU A CA 1
ATOM 2231 C C . GLU A 1 292 ? -16.703 -6.098 24.155 1.00 76.06 292 GLU A C 1
ATOM 2233 O O . GLU A 1 292 ? -17.754 -5.896 24.752 1.00 76.06 292 GLU A O 1
ATOM 2238 N N . ARG A 1 293 ? -16.327 -7.340 23.816 1.00 64.44 293 ARG A N 1
ATOM 2239 C CA . ARG A 1 293 ? -17.015 -8.552 24.288 1.00 64.44 293 ARG A CA 1
ATOM 2240 C C . ARG A 1 293 ? -16.276 -9.108 25.505 1.00 64.44 293 ARG A C 1
ATOM 2242 O O . ARG A 1 293 ? -15.388 -9.946 25.333 1.00 64.44 293 ARG A O 1
ATOM 2249 N N . GLY A 1 294 ? -16.609 -8.578 26.678 1.00 50.03 294 GLY A N 1
ATOM 2250 C CA . GLY A 1 294 ? -16.357 -9.187 27.986 1.00 50.03 294 GLY A CA 1
ATOM 2251 C C . GLY A 1 294 ? -17.652 -9.779 28.507 1.00 50.03 294 GLY A C 1
ATOM 2252 O O . GLY A 1 294 ? -18.652 -9.029 28.487 1.00 50.03 294 GLY A O 1
#